Protein AF-A0A1B1UG33-F1 (afdb_monomer)

Radius of gyration: 19.52 Å; Cα contacts (8 Å, |Δi|>4): 300; chains: 1; bounding box: 50×50×50 Å

Mean predicted aligned error: 10.62 Å

Foldseek 3Di:
DEAQQAPVGWPLLQLLVLAADPVLADDPPDDVVVRPSHAVHHCLVVLQVVLCVDQAPPHDWDDDPNDTGHDPDDSVCRSVSLSPDDPVSSCVVSVVVLVVQQVVLVVLCCDPPHPQPVHSPSNVVSCCSTRPQADPVRHGRRGETEAEFEAQGEDEDPAFDADDYYNAHYYYYFYDPPDDHDPNGYYYYDHPDDDDDHDDDYDDPDDPDDDD

Sequence (212 aa):
MQAGVGAIGPNYAAFAARYLDPANLAQPGIPLADQAGKVAKAYDEELFAWLQNRFGPGQRPFVHNGRTFVFSGGKGDALAFFLTLPTGQQGVFLRDVYYEELRLSGREYNDSASTRFGSYLRGREAIEALFRETDANGAPIQRKGDITIFGGAHIRTDFGGNIQMLAPNGQIIVGVEGEVPPSTAGIVTLQCGCGTTLRLTKSRNERADQSF

Secondary structure (DSSP, 8-state):
-B-SS-TT---HHHHHHHHS-GGGBPPTTS-GGGSTT-BS---HHHHHHHHHHHHSTTSPPEEETTEEE---S-HHHHHHHHHHS-HHHHHHHHHHHHHHHHHHHHHHHH-TTSTTTT--HHHHHHHHHHS-SB-TTS-B------EEE-TT-EEEESS------B-TTS-EEES-TTS---TT-EEEE--SSS------------------

Structure (mmCIF, N/CA/C/O backbone):
data_AF-A0A1B1UG33-F1
#
_entry.id   AF-A0A1B1UG33-F1
#
loop_
_atom_site.group_PDB
_atom_site.id
_atom_site.type_symbol
_atom_site.label_atom_id
_atom_site.label_alt_id
_atom_site.label_comp_id
_atom_site.label_asym_id
_atom_site.label_entity_id
_atom_site.label_seq_id
_atom_site.pdbx_PDB_ins_code
_atom_site.Cartn_x
_atom_site.Cartn_y
_atom_site.Cartn_z
_atom_site.occupancy
_atom_site.B_iso_or_equiv
_atom_site.auth_seq_id
_atom_site.auth_comp_id
_atom_site.auth_asym_id
_atom_site.auth_atom_id
_atom_site.pdbx_PDB_model_num
ATOM 1 N N . MET A 1 1 ? 14.147 -8.017 -3.348 1.00 77.38 1 MET A N 1
ATOM 2 C CA . MET A 1 1 ? 13.884 -9.357 -3.919 1.00 77.38 1 MET A CA 1
ATOM 3 C C . MET A 1 1 ? 12.512 -9.859 -3.476 1.00 77.38 1 MET A C 1
ATOM 5 O O . MET A 1 1 ? 12.107 -9.543 -2.357 1.00 77.38 1 MET A O 1
ATOM 9 N N . GLN A 1 2 ? 11.791 -10.586 -4.337 1.00 78.94 2 GLN A N 1
ATOM 10 C CA . GLN A 1 2 ? 10.528 -11.257 -4.001 1.00 78.94 2 GLN A CA 1
ATOM 11 C C . GLN A 1 2 ? 10.487 -12.645 -4.650 1.00 78.94 2 GLN A C 1
ATOM 13 O O . GLN A 1 2 ? 10.872 -12.772 -5.808 1.00 78.94 2 GLN A O 1
ATOM 18 N N . ALA A 1 3 ? 10.001 -13.645 -3.922 1.00 76.69 3 ALA A N 1
ATOM 19 C CA . ALA A 1 3 ? 9.629 -14.960 -4.446 1.00 76.69 3 ALA A CA 1
ATOM 20 C C . ALA A 1 3 ? 8.291 -15.377 -3.823 1.00 76.69 3 ALA A C 1
ATOM 22 O O . ALA A 1 3 ? 7.792 -14.705 -2.920 1.00 76.69 3 ALA A O 1
ATOM 23 N N . GLY A 1 4 ? 7.656 -16.434 -4.327 1.00 74.38 4 GLY A N 1
ATOM 24 C CA . GLY A 1 4 ? 6.426 -16.941 -3.708 1.00 74.38 4 GLY A CA 1
ATOM 25 C C . GLY A 1 4 ? 5.254 -15.956 -3.726 1.00 74.38 4 GLY A C 1
ATOM 26 O O . GLY A 1 4 ? 4.366 -16.039 -2.883 1.00 74.38 4 GLY A O 1
ATOM 27 N N . VAL A 1 5 ? 5.251 -15.007 -4.669 1.00 76.38 5 VAL A N 1
ATOM 28 C CA . VAL A 1 5 ? 4.151 -14.049 -4.888 1.00 76.38 5 VAL A CA 1
ATOM 29 C C . VAL A 1 5 ? 3.154 -14.525 -5.957 1.00 76.38 5 VAL A C 1
ATOM 31 O O . VAL A 1 5 ? 2.091 -13.928 -6.108 1.00 76.38 5 VAL A O 1
ATOM 34 N N . GLY A 1 6 ? 3.461 -15.633 -6.646 1.00 71.56 6 GLY A N 1
ATOM 35 C CA . GLY A 1 6 ? 2.682 -16.165 -7.770 1.00 71.56 6 GLY A CA 1
ATOM 36 C C . GLY A 1 6 ? 2.855 -15.348 -9.057 1.00 71.56 6 GLY A C 1
ATOM 37 O O . GLY A 1 6 ? 3.408 -14.250 -9.029 1.00 71.56 6 GLY A O 1
ATOM 38 N N . ALA A 1 7 ? 2.366 -15.871 -10.187 1.00 70.00 7 ALA A N 1
ATOM 39 C CA . ALA A 1 7 ? 2.467 -15.207 -11.496 1.00 70.00 7 ALA A CA 1
ATOM 40 C C . ALA A 1 7 ? 1.735 -13.851 -11.551 1.00 70.00 7 ALA A C 1
ATOM 42 O O . ALA A 1 7 ? 2.119 -12.965 -12.305 1.00 70.00 7 ALA A O 1
ATOM 43 N N . ILE A 1 8 ? 0.704 -13.688 -10.717 1.00 72.81 8 ILE A N 1
ATOM 44 C CA . ILE A 1 8 ? -0.090 -12.456 -10.595 1.00 72.81 8 ILE A CA 1
ATOM 45 C C . ILE A 1 8 ? 0.650 -11.398 -9.753 1.00 72.81 8 ILE A C 1
ATOM 47 O O . ILE A 1 8 ? 0.413 -10.202 -9.900 1.00 72.81 8 ILE A O 1
ATOM 51 N N . GLY A 1 9 ? 1.587 -11.821 -8.897 1.00 80.00 9 GLY A N 1
ATOM 52 C CA . GLY A 1 9 ? 2.315 -10.937 -7.993 1.00 80.00 9 GLY A CA 1
ATOM 53 C C . GLY A 1 9 ? 1.452 -10.353 -6.862 1.00 80.00 9 GLY A C 1
ATOM 54 O O . GLY A 1 9 ? 0.306 -10.764 -6.653 1.00 80.00 9 GLY A O 1
ATOM 55 N N . PRO A 1 10 ? 2.009 -9.410 -6.080 1.00 88.19 10 PRO A N 1
ATOM 56 C CA . PRO A 1 10 ? 1.266 -8.681 -5.059 1.00 88.19 10 PRO A CA 1
ATOM 57 C C . PRO A 1 10 ? 0.203 -7.778 -5.688 1.00 88.19 10 PRO A C 1
ATOM 59 O O . PRO A 1 10 ? 0.427 -7.128 -6.709 1.00 88.19 10 PRO A O 1
ATOM 62 N N . ASN A 1 11 ? -0.941 -7.676 -5.028 1.00 90.25 11 ASN A N 1
ATOM 63 C CA . ASN A 1 11 ? -2.076 -6.883 -5.471 1.00 90.25 11 ASN A CA 1
ATOM 64 C C . ASN A 1 11 ? -1.921 -5.399 -5.092 1.00 90.25 11 ASN A C 1
ATOM 66 O O . ASN A 1 11 ? -2.666 -4.850 -4.278 1.00 90.25 11 ASN A O 1
ATOM 70 N N . TYR A 1 12 ? -0.918 -4.752 -5.685 1.00 92.31 12 TYR A N 1
ATOM 71 C CA . TYR A 1 12 ? -0.556 -3.369 -5.376 1.00 92.31 12 TYR A CA 1
ATOM 72 C C . TYR A 1 12 ? -1.687 -2.371 -5.646 1.00 92.31 12 TYR A C 1
ATOM 74 O O . TYR A 1 12 ? -1.877 -1.461 -4.849 1.00 92.31 12 TYR A O 1
ATOM 82 N N . ALA A 1 13 ? -2.485 -2.564 -6.700 1.00 90.38 13 ALA A N 1
ATOM 83 C CA . ALA A 1 13 ? -3.570 -1.642 -7.032 1.00 90.38 13 ALA A CA 1
ATOM 84 C C . ALA A 1 13 ? -4.657 -1.587 -5.943 1.00 90.38 13 ALA A C 1
ATOM 86 O O . ALA A 1 13 ? -5.024 -0.501 -5.499 1.00 90.38 13 ALA A O 1
ATOM 87 N N . ALA A 1 14 ? -5.143 -2.739 -5.461 1.00 90.75 14 ALA A N 1
ATOM 88 C CA . ALA A 1 14 ? -6.155 -2.725 -4.401 1.00 90.75 14 ALA A CA 1
ATOM 89 C C . ALA A 1 14 ? -5.561 -2.304 -3.051 1.00 90.75 14 ALA A C 1
ATOM 91 O O . ALA A 1 14 ? -6.235 -1.648 -2.262 1.00 90.75 14 ALA A O 1
ATOM 92 N N . PHE A 1 15 ? -4.297 -2.653 -2.791 1.00 95.81 15 PHE A N 1
ATOM 93 C CA . PHE A 1 15 ? -3.609 -2.216 -1.581 1.00 95.81 15 PHE A CA 1
ATOM 94 C C . PHE A 1 15 ? -3.442 -0.688 -1.557 1.00 95.81 15 PHE A C 1
ATOM 96 O O . PHE A 1 15 ? -3.740 -0.061 -0.545 1.00 95.81 15 PHE A O 1
ATOM 103 N N . ALA A 1 16 ? -3.067 -0.078 -2.688 1.00 96.19 16 ALA A N 1
ATOM 104 C CA . ALA A 1 16 ? -3.019 1.372 -2.847 1.00 96.19 16 ALA A CA 1
ATOM 105 C C . ALA A 1 16 ? -4.390 2.013 -2.621 1.00 96.19 16 ALA A C 1
ATOM 107 O O . ALA A 1 16 ? -4.502 2.937 -1.823 1.00 96.19 16 ALA A O 1
ATOM 108 N N . ALA A 1 17 ? -5.436 1.492 -3.269 1.00 93.94 17 ALA A N 1
ATOM 109 C CA . ALA A 1 17 ? -6.790 2.011 -3.106 1.00 93.94 17 ALA A CA 1
ATOM 110 C C . ALA A 1 17 ? -7.253 1.975 -1.639 1.00 93.94 17 ALA A C 1
ATOM 112 O O . ALA A 1 17 ? -7.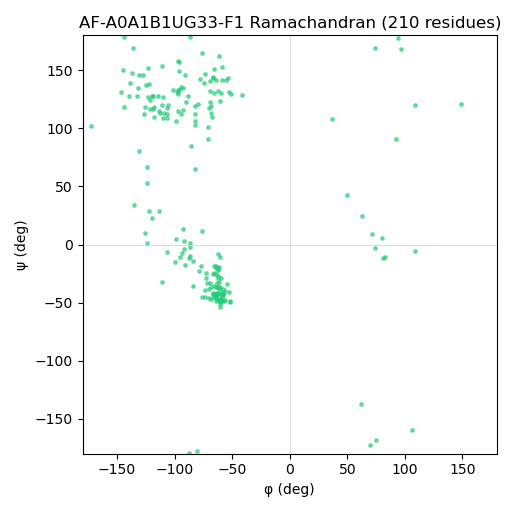890 2.915 -1.181 1.00 93.94 17 ALA A O 1
ATOM 113 N N . ARG A 1 18 ? -6.897 0.929 -0.881 1.00 95.88 18 ARG A N 1
ATOM 114 C CA . ARG A 1 18 ? -7.292 0.790 0.527 1.00 95.88 18 ARG A CA 1
ATOM 115 C C . ARG A 1 18 ? -6.490 1.686 1.477 1.00 95.88 18 ARG A C 1
ATOM 117 O O . ARG A 1 18 ? -7.086 2.304 2.350 1.00 95.88 18 ARG A O 1
ATOM 124 N N . TYR A 1 19 ? -5.167 1.749 1.328 1.00 97.56 19 TYR A N 1
ATOM 125 C CA . TYR A 1 19 ? -4.281 2.381 2.319 1.00 97.56 19 TYR A CA 1
ATOM 126 C C . TYR A 1 19 ? -3.843 3.808 1.983 1.00 97.56 19 TYR A C 1
ATOM 128 O O . TYR A 1 19 ? -3.320 4.493 2.860 1.00 97.56 19 TYR A O 1
ATOM 136 N N . LEU A 1 20 ? -4.014 4.261 0.741 1.00 97.62 20 LEU A N 1
ATOM 137 C CA . LEU A 1 20 ? -3.569 5.592 0.306 1.00 97.62 20 LEU A CA 1
ATOM 138 C C . LEU A 1 20 ? -4.719 6.580 0.099 1.00 97.62 20 LEU A C 1
ATOM 140 O O . LEU A 1 20 ? -4.464 7.748 -0.173 1.00 97.62 20 LEU A O 1
ATOM 144 N N . ASP A 1 21 ? -5.965 6.120 0.197 1.00 96.38 21 ASP A N 1
ATOM 145 C CA . ASP A 1 21 ? -7.138 6.986 0.140 1.00 96.38 21 ASP A CA 1
ATOM 146 C C . ASP A 1 21 ? -7.540 7.406 1.567 1.00 96.38 21 ASP A C 1
ATOM 148 O O . ASP A 1 21 ? -7.933 6.544 2.366 1.00 96.38 21 ASP A O 1
ATOM 152 N N . PRO A 1 22 ? -7.477 8.706 1.917 1.00 95.44 22 PRO A N 1
ATOM 153 C CA . PRO A 1 22 ? -7.866 9.181 3.243 1.00 95.44 22 PRO A CA 1
ATOM 154 C C . PRO A 1 22 ? -9.346 8.922 3.560 1.00 95.44 22 PRO A C 1
ATOM 156 O O . PRO A 1 22 ? -9.707 8.819 4.734 1.00 95.44 22 PRO A O 1
ATOM 159 N N . ALA A 1 23 ? -10.209 8.730 2.554 1.00 95.44 23 ALA A N 1
ATOM 160 C CA . ALA A 1 23 ? -11.606 8.354 2.767 1.00 95.44 23 ALA A CA 1
ATOM 161 C C . ALA A 1 23 ? -11.759 6.967 3.419 1.00 95.44 23 ALA A C 1
ATOM 163 O O . ALA A 1 23 ? -12.799 6.672 4.018 1.00 95.44 23 ALA A O 1
ATOM 164 N N . ASN A 1 24 ? -10.733 6.114 3.348 1.00 96.62 24 ASN A N 1
ATOM 165 C CA . ASN A 1 24 ? -10.724 4.790 3.968 1.00 96.62 24 ASN A CA 1
ATOM 166 C C . ASN A 1 24 ? -10.266 4.797 5.428 1.00 96.62 24 ASN A C 1
ATOM 168 O O . ASN A 1 24 ? -10.257 3.739 6.058 1.00 96.62 24 ASN A O 1
ATOM 172 N N . LEU A 1 25 ? -9.947 5.955 6.009 1.00 96.69 25 LEU A N 1
ATOM 173 C CA . LEU A 1 25 ? -9.600 6.034 7.422 1.00 96.69 25 LEU A CA 1
ATOM 174 C C . LEU A 1 25 ? -10.777 5.589 8.308 1.00 96.69 25 LEU A C 1
ATOM 176 O O . LEU A 1 25 ? -11.925 5.996 8.110 1.00 96.69 25 LEU A O 1
ATOM 180 N N . ALA A 1 26 ? -10.483 4.723 9.276 1.00 95.50 26 ALA A N 1
ATOM 181 C CA . ALA A 1 26 ? -11.448 4.248 10.255 1.00 95.50 26 ALA A CA 1
ATOM 182 C C . ALA A 1 26 ? -11.941 5.397 11.144 1.00 95.50 26 ALA A C 1
ATOM 184 O O . ALA A 1 26 ? -11.176 6.273 11.552 1.00 95.50 26 ALA A O 1
ATOM 185 N N . GLN A 1 27 ? -13.228 5.368 11.473 1.00 93.62 27 GLN A N 1
ATOM 186 C CA . GLN A 1 27 ? -13.849 6.343 12.355 1.00 93.62 27 GLN A CA 1
ATOM 187 C C . GLN A 1 27 ? -13.345 6.151 13.793 1.00 93.62 27 GLN A C 1
ATOM 189 O O . GLN A 1 27 ? -13.352 5.019 14.296 1.00 93.62 27 GLN A O 1
ATOM 194 N N . PRO A 1 28 ? -12.926 7.231 14.479 1.00 88.25 28 PRO A N 1
ATOM 195 C CA . PRO A 1 28 ? -12.552 7.168 15.885 1.00 88.25 28 PRO A CA 1
ATOM 196 C C . PRO A 1 28 ? -13.710 6.672 16.757 1.00 88.25 28 PRO A C 1
ATOM 198 O O . PRO A 1 28 ? -14.860 7.043 16.548 1.00 88.25 28 PRO A O 1
ATOM 201 N N . GLY A 1 29 ? -13.400 5.853 17.761 1.00 86.12 29 GLY A N 1
ATOM 202 C CA . GLY A 1 29 ? -14.388 5.347 18.721 1.00 86.12 29 GLY A CA 1
ATOM 203 C C . GLY A 1 29 ? -15.184 4.123 18.260 1.00 86.12 29 GLY A C 1
ATOM 204 O O . GLY A 1 29 ? -15.822 3.492 19.095 1.00 86.12 29 GLY A O 1
ATOM 205 N N . ILE A 1 30 ? -15.102 3.733 16.984 1.00 89.19 30 ILE A N 1
ATOM 206 C CA . ILE A 1 30 ? -15.672 2.473 16.488 1.00 89.19 30 ILE A CA 1
ATOM 207 C C . ILE A 1 30 ? -14.535 1.450 16.334 1.00 89.19 30 ILE A C 1
ATOM 209 O O . ILE A 1 30 ? -13.491 1.787 15.759 1.00 89.19 30 ILE A O 1
ATOM 213 N N . PRO A 1 31 ? -14.682 0.203 16.821 1.00 88.81 31 PRO A N 1
ATOM 214 C CA . PRO A 1 31 ? -13.682 -0.836 16.604 1.00 88.81 31 PRO A CA 1
ATOM 215 C C . PRO A 1 31 ? -13.386 -1.037 15.114 1.00 88.81 31 PRO A C 1
ATOM 217 O O . PRO A 1 31 ? -14.281 -1.000 14.275 1.00 88.81 31 PRO A O 1
ATOM 220 N N . LEU A 1 32 ? -12.118 -1.278 14.768 1.00 90.06 32 LEU A N 1
ATOM 221 C CA . LEU A 1 32 ? -11.731 -1.527 13.372 1.00 90.06 32 LEU A CA 1
ATOM 222 C C . LEU A 1 32 ? -12.419 -2.783 12.805 1.00 90.06 32 LEU A C 1
ATOM 224 O O . LEU A 1 32 ? -12.753 -2.813 11.628 1.00 90.06 32 LEU A O 1
ATOM 228 N N . ALA A 1 33 ? -12.676 -3.784 13.656 1.00 89.06 33 ALA A N 1
ATOM 229 C CA . ALA A 1 33 ? -13.368 -5.023 13.287 1.00 89.06 33 ALA A CA 1
ATOM 230 C C . ALA A 1 33 ? -14.783 -4.789 12.737 1.00 89.06 33 ALA A C 1
ATOM 232 O O . ALA A 1 33 ? -15.240 -5.554 11.893 1.00 89.06 33 ALA A O 1
ATOM 233 N N . ASP A 1 34 ? -15.433 -3.707 13.165 1.00 92.06 34 ASP A N 1
ATOM 234 C CA . ASP A 1 34 ? -16.799 -3.363 12.765 1.00 92.06 34 ASP A CA 1
ATOM 235 C C . ASP A 1 34 ? -16.823 -2.439 11.534 1.00 92.06 34 ASP A C 1
ATOM 237 O O . ASP A 1 34 ? -17.879 -1.987 11.095 1.00 92.06 34 ASP A O 1
ATOM 241 N N . GLN A 1 35 ? -15.653 -2.137 10.963 1.00 92.50 35 GLN A N 1
ATOM 242 C CA . GLN A 1 35 ? -15.473 -1.179 9.876 1.00 92.50 35 GLN A CA 1
ATOM 243 C C . GLN A 1 35 ? -14.791 -1.832 8.670 1.00 92.50 35 GLN A C 1
ATOM 245 O O . GLN A 1 35 ? -13.666 -1.491 8.299 1.00 92.50 35 GLN A O 1
ATOM 250 N N . ALA A 1 36 ? -15.492 -2.772 8.034 1.00 89.06 36 ALA A N 1
ATOM 251 C CA . ALA A 1 36 ? -14.986 -3.494 6.870 1.00 89.06 36 ALA A CA 1
ATOM 252 C C . ALA A 1 36 ? -14.455 -2.544 5.778 1.00 89.06 36 ALA A C 1
ATOM 254 O O . ALA A 1 36 ? -15.116 -1.589 5.367 1.00 89.06 36 ALA A O 1
ATOM 255 N N . GLY A 1 37 ? -13.237 -2.815 5.307 1.00 88.06 37 GLY A N 1
ATOM 256 C CA . GLY A 1 37 ? -12.570 -2.023 4.270 1.00 88.06 37 GLY A CA 1
ATOM 257 C C . GLY A 1 37 ? -11.894 -0.744 4.770 1.00 88.06 37 GLY A C 1
ATOM 258 O O . GLY A 1 37 ? -11.088 -0.179 4.031 1.00 88.06 37 GLY A O 1
ATOM 259 N N . LYS A 1 38 ? -12.135 -0.316 6.017 1.00 95.50 38 LYS A N 1
ATOM 260 C CA . LYS A 1 38 ? -11.407 0.807 6.615 1.00 95.50 38 LYS A CA 1
ATOM 261 C C . LYS A 1 38 ? -9.999 0.402 7.045 1.00 95.50 38 LYS A C 1
ATOM 263 O O . LYS A 1 38 ? -9.652 -0.781 7.098 1.00 95.50 38 LYS A O 1
ATOM 268 N N . VAL A 1 39 ? -9.174 1.410 7.305 1.00 96.12 39 VAL A N 1
ATOM 269 C CA . VAL A 1 39 ? -7.790 1.269 7.764 1.00 96.12 39 VAL A CA 1
ATOM 270 C C . VAL A 1 39 ? -7.557 2.098 9.018 1.00 96.12 39 VAL A C 1
ATOM 272 O O . VAL A 1 39 ? -8.096 3.191 9.170 1.00 96.12 39 VAL A O 1
ATOM 275 N N . ALA A 1 40 ? -6.713 1.600 9.921 1.00 94.25 40 ALA A N 1
ATOM 276 C CA . ALA A 1 40 ? -6.323 2.348 11.117 1.00 94.25 40 ALA A CA 1
ATOM 277 C C . ALA A 1 40 ? -5.497 3.606 10.790 1.00 94.25 40 ALA A C 1
ATOM 279 O O . ALA A 1 40 ? -5.456 4.535 11.594 1.00 94.25 40 ALA A O 1
ATOM 280 N N . LYS A 1 41 ? -4.826 3.620 9.632 1.00 95.25 41 LYS A N 1
ATOM 281 C CA . LYS A 1 41 ? -4.040 4.743 9.125 1.00 95.25 41 LYS A CA 1
ATOM 282 C C . LYS A 1 41 ? -4.119 4.791 7.600 1.00 95.25 41 LYS A C 1
ATOM 284 O O . LYS A 1 41 ? -3.884 3.775 6.949 1.00 95.25 41 LYS A O 1
ATOM 289 N N . ALA A 1 42 ? -4.411 5.972 7.064 1.00 96.44 42 ALA A N 1
ATOM 290 C CA . ALA A 1 42 ? -4.187 6.298 5.662 1.00 96.44 42 ALA A CA 1
ATOM 291 C C . ALA A 1 42 ? -2.782 6.901 5.499 1.00 96.44 42 ALA A C 1
ATOM 293 O O . ALA A 1 42 ? -2.285 7.564 6.410 1.00 96.44 42 ALA A O 1
ATOM 294 N N . TYR A 1 43 ? -2.140 6.620 4.368 1.00 97.81 43 TYR A N 1
ATOM 295 C CA . TYR A 1 43 ? -0.758 7.012 4.064 1.00 97.81 43 TYR A CA 1
ATOM 296 C C . TYR A 1 43 ? -0.681 8.029 2.915 1.00 97.81 43 TYR A C 1
ATOM 298 O O . TYR A 1 43 ? 0.273 8.039 2.134 1.00 97.81 43 TYR A O 1
ATOM 306 N N . ASP A 1 44 ? -1.717 8.850 2.748 1.00 96.88 44 ASP A N 1
ATOM 307 C CA . ASP A 1 44 ? -1.806 9.858 1.690 1.00 96.88 44 ASP A CA 1
ATOM 308 C C . ASP A 1 44 ? -0.747 10.961 1.849 1.00 96.88 44 ASP A C 1
ATOM 310 O O . ASP A 1 44 ? -0.166 11.422 0.861 1.00 96.88 44 ASP A O 1
ATOM 314 N N . GLU A 1 45 ? -0.423 11.337 3.088 1.00 97.12 45 GLU A N 1
ATOM 315 C CA . GLU A 1 45 ? 0.623 12.321 3.367 1.00 97.12 45 GLU A CA 1
ATOM 316 C C . GLU A 1 45 ? 2.015 11.790 3.020 1.00 97.12 45 GLU A C 1
ATOM 318 O O . GLU A 1 45 ? 2.790 12.466 2.334 1.00 97.12 45 GLU A O 1
ATOM 323 N N . GLU A 1 46 ? 2.326 10.562 3.442 1.00 97.81 46 GLU A N 1
ATOM 324 C CA . GLU A 1 46 ? 3.579 9.893 3.103 1.00 97.81 46 GLU A CA 1
ATOM 325 C C . GLU A 1 46 ? 3.691 9.641 1.600 1.00 97.81 46 GLU A C 1
ATOM 327 O O . GLU A 1 46 ? 4.780 9.785 1.041 1.00 97.81 46 GLU A O 1
ATOM 332 N N . LEU A 1 47 ? 2.578 9.316 0.933 1.00 98.00 47 LEU A N 1
ATOM 333 C CA . LEU A 1 47 ? 2.538 9.161 -0.517 1.00 98.00 47 LEU A CA 1
ATOM 334 C C . LEU A 1 47 ? 2.921 10.467 -1.207 1.00 98.00 47 LEU A C 1
ATOM 336 O O . LEU A 1 47 ? 3.779 10.470 -2.091 1.00 98.00 47 LEU A O 1
ATOM 340 N N . PHE A 1 48 ? 2.282 11.570 -0.821 1.00 97.88 48 PHE A N 1
ATOM 341 C CA . PHE A 1 48 ? 2.544 12.868 -1.426 1.00 97.88 48 PHE A CA 1
ATOM 342 C C . PHE A 1 48 ? 4.011 13.272 -1.255 1.00 97.88 48 PHE A C 1
ATOM 344 O O . PHE A 1 48 ? 4.672 13.613 -2.238 1.00 97.88 48 PHE A O 1
ATOM 351 N N . ALA A 1 49 ? 4.552 13.145 -0.040 1.00 97.38 49 ALA A N 1
ATOM 352 C CA . ALA A 1 49 ? 5.960 13.424 0.229 1.00 97.38 49 ALA A CA 1
ATOM 353 C C . ALA A 1 49 ? 6.895 12.518 -0.593 1.00 97.38 49 ALA A C 1
ATOM 355 O O . ALA A 1 49 ? 7.881 12.984 -1.171 1.00 97.38 49 ALA A O 1
ATOM 356 N N . TRP A 1 50 ? 6.579 11.225 -0.701 1.00 96.94 50 TRP A N 1
ATOM 357 C CA . TRP A 1 50 ? 7.356 10.279 -1.499 1.00 96.94 50 TRP A CA 1
ATOM 358 C C . TRP A 1 50 ? 7.352 10.637 -2.992 1.00 96.94 50 TRP A C 1
ATOM 360 O O . TRP A 1 50 ? 8.405 10.608 -3.637 1.00 96.94 50 TRP A O 1
ATOM 370 N N . LEU A 1 51 ? 6.198 11.034 -3.538 1.00 97.62 51 LEU A N 1
ATOM 371 C CA . LEU A 1 51 ? 6.073 11.470 -4.929 1.00 97.62 51 LEU A CA 1
ATOM 372 C C . LEU A 1 51 ? 6.845 12.759 -5.201 1.00 97.62 51 LEU A C 1
ATOM 374 O O . LEU A 1 51 ? 7.552 12.827 -6.204 1.00 97.62 51 LEU A O 1
ATOM 378 N N . GLN A 1 52 ? 6.779 13.750 -4.311 1.00 96.38 52 GLN A N 1
ATOM 379 C CA . GLN A 1 52 ? 7.570 14.976 -4.446 1.00 96.38 52 GLN A CA 1
ATOM 380 C C . GLN A 1 52 ? 9.076 14.678 -4.468 1.00 96.38 52 GLN A C 1
ATOM 382 O O . GLN A 1 52 ? 9.802 15.197 -5.317 1.00 96.38 52 GLN A O 1
ATOM 387 N N . ASN A 1 53 ? 9.532 13.782 -3.591 1.00 95.56 53 ASN A N 1
ATOM 388 C CA . ASN A 1 53 ? 10.947 13.444 -3.453 1.00 95.56 53 ASN A CA 1
ATOM 389 C C . ASN A 1 53 ? 11.509 12.610 -4.612 1.00 95.56 53 ASN A C 1
ATOM 391 O O . ASN A 1 53 ? 12.714 12.646 -4.843 1.00 95.56 53 ASN A O 1
ATOM 395 N N . ARG A 1 54 ? 10.679 11.852 -5.341 1.00 94.81 54 ARG A N 1
ATOM 396 C CA . ARG A 1 54 ? 11.139 10.978 -6.441 1.00 94.81 54 ARG A CA 1
ATOM 397 C C . ARG A 1 54 ? 10.723 11.417 -7.837 1.00 94.81 54 ARG A C 1
ATOM 399 O O . ARG A 1 54 ? 11.439 11.135 -8.790 1.00 94.81 54 ARG A O 1
ATOM 406 N N . PHE A 1 55 ? 9.564 12.046 -7.956 1.00 96.31 55 PHE A N 1
ATOM 407 C CA . PHE A 1 55 ? 8.933 12.387 -9.230 1.00 96.31 55 PHE A CA 1
ATOM 408 C C . PHE A 1 55 ? 8.643 13.886 -9.349 1.00 96.31 55 PHE A C 1
ATOM 410 O O . PHE A 1 55 ? 8.096 14.301 -10.365 1.00 96.31 55 PHE A O 1
ATOM 417 N N . GLY A 1 56 ? 8.992 14.701 -8.350 1.00 94.88 56 GLY A N 1
ATOM 418 C CA . GLY A 1 56 ? 8.806 16.149 -8.403 1.00 94.88 56 GLY A CA 1
ATOM 419 C C . GLY A 1 56 ? 9.586 16.821 -9.545 1.00 94.88 56 GLY A C 1
ATOM 420 O O . GLY A 1 56 ? 10.559 16.260 -10.048 1.00 94.88 56 GLY A O 1
ATOM 421 N N . PRO A 1 57 ? 9.222 18.056 -9.932 1.00 90.44 57 PRO A N 1
ATOM 422 C CA . PRO A 1 57 ? 9.841 18.769 -11.056 1.00 90.44 57 PRO A CA 1
ATOM 423 C C . PRO A 1 57 ? 11.343 19.054 -10.875 1.00 90.44 57 PRO A C 1
ATOM 425 O O . PRO A 1 57 ? 12.047 19.249 -11.860 1.00 90.44 57 PRO A O 1
ATOM 428 N N . GLY A 1 58 ? 11.845 19.064 -9.635 1.00 89.19 58 GLY A N 1
ATOM 429 C CA . GLY A 1 58 ? 13.275 19.205 -9.328 1.00 89.19 58 GLY A CA 1
ATOM 430 C C . GLY A 1 58 ? 14.061 17.888 -9.327 1.00 89.19 58 GLY A C 1
ATOM 431 O O . GLY A 1 58 ? 15.265 17.903 -9.088 1.00 89.19 58 GLY A O 1
ATOM 432 N N . GLN A 1 59 ? 13.399 16.752 -9.555 1.00 92.56 59 GLN A N 1
ATOM 433 C CA . GLN A 1 59 ? 14.027 15.434 -9.571 1.00 92.56 59 GLN A CA 1
ATOM 434 C C . GLN A 1 59 ? 14.381 15.012 -10.994 1.00 92.56 59 GLN A C 1
ATOM 436 O O . GLN A 1 59 ? 13.788 15.467 -11.974 1.00 92.56 59 GLN A O 1
ATOM 441 N N . ARG A 1 60 ? 15.343 14.091 -11.118 1.00 90.88 60 ARG A N 1
ATOM 442 C CA . ARG A 1 60 ? 15.649 13.478 -12.413 1.00 90.88 60 ARG A CA 1
ATOM 443 C C . ARG A 1 60 ? 14.392 12.757 -12.927 1.00 90.88 60 ARG A C 1
ATOM 445 O O . ARG A 1 60 ? 13.910 11.867 -12.226 1.00 90.88 60 ARG A O 1
ATOM 452 N N . PRO A 1 61 ? 13.888 13.075 -14.137 1.00 89.88 61 PRO A N 1
ATOM 453 C CA . PRO A 1 61 ? 12.658 12.473 -14.628 1.00 89.88 61 PRO A CA 1
ATOM 454 C C . PRO A 1 61 ? 12.775 10.953 -14.718 1.00 89.88 61 PRO A C 1
ATOM 456 O O . PRO A 1 61 ? 13.730 10.420 -15.293 1.00 89.88 61 PRO A O 1
ATOM 459 N N . PHE A 1 62 ? 11.787 10.252 -14.169 1.00 92.75 62 PHE A N 1
ATOM 460 C CA . PHE A 1 62 ? 11.684 8.813 -14.345 1.00 92.75 62 PHE A CA 1
ATOM 461 C C . PHE A 1 62 ? 11.080 8.525 -15.719 1.00 92.75 62 PHE A C 1
ATOM 463 O O . PHE A 1 62 ? 9.966 8.957 -16.017 1.00 92.75 62 PHE A O 1
ATOM 470 N N . VAL A 1 63 ? 11.811 7.790 -16.555 1.00 93.75 63 VAL A N 1
ATOM 471 C CA . VAL A 1 63 ? 11.361 7.386 -17.891 1.00 93.75 63 VAL A CA 1
ATOM 472 C C . VAL A 1 63 ? 11.205 5.873 -17.920 1.00 93.75 63 VAL A C 1
ATOM 474 O O . VAL A 1 63 ? 12.125 5.138 -17.566 1.00 93.75 63 VAL A O 1
ATOM 477 N N . HIS A 1 64 ? 10.041 5.403 -18.358 1.00 92.94 64 HIS A N 1
ATOM 478 C CA . HIS A 1 64 ? 9.760 3.984 -18.530 1.00 92.94 64 HIS A CA 1
ATOM 479 C C . HIS A 1 64 ? 8.959 3.770 -19.811 1.00 92.94 64 HIS A C 1
ATOM 481 O O . HIS A 1 64 ? 7.946 4.432 -20.026 1.00 92.94 64 HIS A O 1
ATOM 487 N N . ASN A 1 65 ? 9.427 2.861 -20.671 1.00 93.56 65 ASN A N 1
ATOM 488 C CA . ASN A 1 65 ? 8.836 2.572 -21.984 1.00 93.56 65 ASN A CA 1
ATOM 489 C C . ASN A 1 65 ? 8.577 3.838 -22.825 1.00 93.56 65 ASN A C 1
ATOM 491 O O . ASN A 1 65 ? 7.511 4.000 -23.410 1.00 93.56 65 ASN A O 1
ATOM 495 N N . GLY A 1 66 ? 9.533 4.774 -22.831 1.00 93.06 66 GLY A N 1
ATOM 496 C CA . GLY A 1 66 ? 9.429 6.037 -23.573 1.00 93.06 66 GLY A CA 1
ATOM 497 C C . GLY A 1 66 ? 8.473 7.075 -22.970 1.00 93.06 66 GLY A C 1
ATOM 498 O O . GLY A 1 66 ? 8.401 8.188 -23.480 1.00 93.06 66 GLY A O 1
ATOM 499 N N . ARG A 1 67 ? 7.772 6.756 -21.874 1.00 94.88 67 ARG A N 1
ATOM 500 C CA . ARG A 1 67 ? 6.917 7.697 -21.144 1.00 94.88 67 ARG A CA 1
ATOM 501 C C . ARG A 1 67 ? 7.668 8.296 -19.961 1.00 94.88 67 ARG A C 1
ATOM 503 O O . ARG A 1 67 ? 8.269 7.571 -19.167 1.00 94.88 67 ARG A O 1
ATOM 510 N N . THR A 1 68 ? 7.585 9.613 -19.826 1.00 94.44 68 THR A N 1
ATOM 511 C CA . THR A 1 68 ? 8.144 10.356 -18.693 1.00 94.44 68 THR A CA 1
ATOM 512 C C . THR A 1 68 ? 7.089 10.526 -17.606 1.00 94.44 68 THR A C 1
ATOM 514 O O . THR A 1 68 ? 5.946 10.884 -17.887 1.00 94.44 68 THR A O 1
ATOM 517 N N . PHE A 1 69 ? 7.480 10.281 -16.360 1.00 95.44 69 PHE A N 1
ATOM 518 C CA . PHE A 1 69 ? 6.639 10.434 -15.181 1.00 95.44 69 PHE A CA 1
ATOM 519 C C . PHE A 1 69 ? 7.183 11.581 -14.331 1.00 95.44 69 PHE A C 1
ATOM 521 O O . PHE A 1 69 ? 8.280 11.482 -13.781 1.00 95.44 69 PHE A O 1
ATOM 528 N N . VAL A 1 70 ? 6.405 12.660 -14.235 1.00 96.19 70 VAL A N 1
ATOM 529 C CA . VAL A 1 70 ? 6.679 13.817 -13.375 1.00 96.19 70 VAL A CA 1
ATOM 530 C C . VAL A 1 70 ? 5.400 14.151 -12.624 1.00 96.19 70 VAL A C 1
ATOM 532 O O . VAL A 1 70 ? 4.338 14.290 -13.229 1.00 96.19 70 VAL A O 1
ATOM 535 N N . PHE A 1 71 ? 5.506 14.256 -11.308 1.00 96.88 71 PHE A N 1
ATOM 536 C CA . PHE A 1 71 ? 4.430 14.651 -10.422 1.00 96.88 71 PHE A CA 1
ATOM 537 C C . PHE A 1 71 ? 4.543 16.144 -10.109 1.00 96.88 71 PHE A C 1
ATOM 539 O O . PHE A 1 71 ? 5.493 16.585 -9.464 1.00 96.88 71 PHE A O 1
ATOM 546 N N . SER A 1 72 ? 3.560 16.917 -10.560 1.00 94.44 72 SER A N 1
ATOM 547 C CA . SER A 1 72 ? 3.444 18.359 -10.295 1.00 94.44 72 SER A CA 1
ATOM 548 C C . SER A 1 72 ? 2.092 18.748 -9.681 1.00 94.44 72 SER A C 1
ATOM 550 O O . SER A 1 72 ? 1.772 19.932 -9.629 1.00 94.44 72 SER A O 1
ATOM 552 N N . GLY A 1 73 ? 1.286 17.760 -9.276 1.00 93.62 73 GLY A N 1
ATOM 553 C CA . GLY A 1 73 ? -0.045 17.954 -8.695 1.00 93.62 73 GLY A CA 1
ATOM 554 C C . GLY A 1 73 ? -0.027 18.184 -7.182 1.00 93.62 73 GLY A C 1
ATOM 555 O O . GLY A 1 73 ? 1.025 18.164 -6.537 1.00 93.62 73 GLY A O 1
ATOM 556 N N . GLY A 1 74 ? -1.214 18.398 -6.613 1.00 95.19 74 GLY A N 1
ATOM 557 C CA . GLY A 1 74 ? -1.423 18.518 -5.168 1.00 95.19 74 GLY A CA 1
ATOM 558 C C . GLY A 1 74 ? -1.656 17.166 -4.482 1.00 95.19 74 GLY A C 1
ATOM 559 O O . GLY A 1 74 ? -1.680 16.120 -5.128 1.00 95.19 74 GLY A O 1
ATOM 560 N N . LYS A 1 75 ? -1.878 17.178 -3.157 1.00 93.38 75 LYS A N 1
ATOM 561 C CA . LYS A 1 75 ? -2.163 15.957 -2.368 1.00 93.38 75 LYS A CA 1
ATOM 562 C C . LYS A 1 75 ? -3.320 15.131 -2.951 1.00 93.38 75 LYS A C 1
ATOM 564 O O . LYS A 1 75 ? -3.204 13.916 -3.044 1.00 93.38 75 LYS A O 1
ATOM 569 N N . GLY A 1 76 ? -4.392 15.785 -3.407 1.00 94.56 76 GLY A N 1
ATOM 570 C CA . GLY A 1 76 ? -5.550 15.106 -4.007 1.00 94.56 76 GLY A CA 1
ATOM 571 C C . GLY A 1 76 ? -5.242 14.356 -5.310 1.00 94.56 76 GLY A C 1
ATOM 572 O O . GLY A 1 76 ? -5.900 13.367 -5.616 1.00 94.56 76 GLY A O 1
ATOM 573 N N . ASP A 1 77 ? -4.200 14.763 -6.039 1.00 96.12 77 ASP A N 1
ATOM 574 C CA . ASP A 1 77 ? -3.791 14.131 -7.299 1.00 96.12 77 ASP A CA 1
ATOM 575 C C . ASP A 1 77 ? -2.817 12.960 -7.082 1.00 96.12 77 ASP A C 1
ATOM 577 O O . ASP A 1 77 ? -2.527 12.200 -8.011 1.00 96.12 77 ASP A O 1
ATOM 581 N N . ALA A 1 78 ? -2.281 12.815 -5.863 1.00 96.75 78 ALA A N 1
ATOM 582 C CA . ALA A 1 78 ? -1.188 11.901 -5.550 1.00 96.75 78 ALA A CA 1
ATOM 583 C C . ALA A 1 78 ? -1.556 10.440 -5.834 1.00 96.75 78 ALA A C 1
ATOM 585 O O . ALA A 1 78 ? -0.813 9.738 -6.522 1.00 96.75 78 ALA A O 1
ATOM 586 N N . LEU A 1 79 ? -2.721 9.988 -5.357 1.00 96.19 79 LEU A N 1
ATOM 587 C CA . LEU A 1 79 ? -3.180 8.613 -5.563 1.00 96.19 79 LEU A CA 1
ATOM 588 C C . LEU A 1 79 ? -3.416 8.315 -7.047 1.00 96.19 79 LEU A C 1
ATOM 590 O O . LEU A 1 79 ? -2.945 7.298 -7.557 1.00 96.19 79 LEU A O 1
ATOM 594 N N . ALA A 1 80 ? -4.089 9.223 -7.756 1.00 96.44 80 ALA A N 1
ATOM 595 C CA . ALA A 1 80 ? -4.356 9.067 -9.181 1.00 96.44 80 ALA A CA 1
ATOM 596 C C . ALA A 1 80 ? -3.049 8.954 -9.980 1.00 96.44 80 ALA A C 1
ATOM 598 O O . ALA A 1 80 ? -2.895 8.027 -10.774 1.00 96.44 80 ALA A O 1
ATOM 599 N N . PHE A 1 81 ? -2.075 9.834 -9.721 1.00 96.75 81 PHE A N 1
ATOM 600 C CA . PHE A 1 81 ? -0.755 9.756 -10.345 1.00 96.75 81 PHE A CA 1
ATOM 601 C C . PHE A 1 81 ? -0.035 8.447 -10.000 1.00 96.75 81 PHE A C 1
ATOM 603 O O . PHE A 1 81 ? 0.485 7.774 -10.894 1.00 96.75 81 PHE A O 1
ATOM 610 N N . PHE A 1 82 ? -0.035 8.058 -8.724 1.00 97.19 82 PHE A N 1
ATOM 611 C CA . PHE A 1 82 ? 0.634 6.855 -8.238 1.00 97.19 82 PHE A CA 1
ATOM 612 C C . PHE A 1 82 ? 0.142 5.586 -8.940 1.00 97.19 82 PHE A C 1
ATOM 614 O O . PHE A 1 82 ? 0.953 4.754 -9.348 1.00 97.19 82 PHE A O 1
ATOM 621 N N . LEU A 1 83 ? -1.169 5.468 -9.162 1.00 95.75 83 LEU A N 1
ATOM 622 C CA . LEU A 1 83 ? -1.767 4.331 -9.865 1.00 95.75 83 LEU A CA 1
ATOM 623 C C . LEU A 1 83 ? -1.357 4.243 -11.345 1.00 95.75 83 LEU A C 1
ATOM 625 O O . LEU A 1 83 ? -1.457 3.168 -11.936 1.00 95.75 83 LEU A O 1
ATOM 629 N N . THR A 1 84 ? -0.847 5.326 -11.944 1.00 95.25 84 THR A N 1
ATOM 630 C CA . THR A 1 84 ? -0.297 5.298 -13.313 1.00 95.25 84 THR A CA 1
ATOM 631 C C . THR A 1 84 ? 1.155 4.833 -13.385 1.00 95.25 84 THR A C 1
ATOM 633 O O . THR A 1 84 ? 1.640 4.523 -14.476 1.00 95.25 84 THR A O 1
ATOM 636 N N . LEU A 1 85 ? 1.867 4.789 -12.253 1.00 95.44 85 LEU A N 1
ATOM 637 C CA . LEU A 1 85 ? 3.260 4.355 -12.225 1.00 95.44 85 LEU A CA 1
ATOM 638 C C . LEU A 1 85 ? 3.369 2.873 -12.604 1.00 95.44 85 LEU A C 1
ATOM 640 O O . LEU A 1 85 ? 2.470 2.091 -12.288 1.00 95.44 85 LEU A O 1
ATOM 644 N N . PRO A 1 86 ? 4.493 2.437 -13.202 1.00 93.19 86 PRO A N 1
ATOM 645 C CA . PRO A 1 86 ? 4.757 1.016 -13.386 1.00 93.19 86 PRO A CA 1
ATOM 646 C C . PRO A 1 86 ? 4.655 0.262 -12.056 1.00 93.19 86 PRO A C 1
ATOM 648 O O . PRO A 1 86 ? 5.098 0.758 -11.017 1.00 93.19 86 PRO A O 1
ATOM 651 N N . THR A 1 87 ? 4.129 -0.962 -12.085 1.00 89.06 87 THR A N 1
ATOM 652 C CA . THR A 1 87 ? 3.867 -1.774 -10.880 1.00 89.06 87 THR A CA 1
ATOM 653 C C . THR A 1 87 ? 5.099 -1.961 -9.997 1.00 89.06 87 THR A C 1
ATOM 655 O O . THR A 1 87 ? 4.987 -1.959 -8.775 1.00 89.06 87 THR A O 1
ATOM 658 N N . GLY A 1 88 ? 6.293 -2.043 -10.592 1.00 87.19 88 GLY A N 1
ATOM 659 C CA . GLY A 1 88 ? 7.553 -2.077 -9.848 1.00 87.19 88 GLY A CA 1
ATOM 660 C C . GLY A 1 88 ? 7.790 -0.824 -8.996 1.00 87.19 88 GLY A C 1
ATOM 661 O O . GLY A 1 88 ? 8.240 -0.947 -7.862 1.00 87.19 88 GLY A O 1
ATOM 662 N N . GLN A 1 89 ? 7.445 0.368 -9.501 1.00 91.81 89 GLN A N 1
ATOM 663 C CA . GLN A 1 89 ? 7.551 1.622 -8.746 1.00 91.81 89 GLN A CA 1
ATOM 664 C C . GLN A 1 89 ? 6.471 1.735 -7.672 1.00 91.81 89 GLN A C 1
ATOM 666 O O . GLN A 1 89 ? 6.783 2.154 -6.559 1.00 91.81 89 GLN A O 1
ATOM 671 N N . GLN A 1 90 ? 5.242 1.298 -7.967 1.00 94.62 90 GLN A N 1
ATOM 672 C CA . GLN A 1 90 ? 4.190 1.211 -6.948 1.00 94.62 90 GLN A CA 1
ATOM 673 C C . GLN A 1 90 ? 4.631 0.301 -5.795 1.00 94.62 90 GLN A C 1
ATOM 675 O O . GLN A 1 90 ? 4.505 0.640 -4.619 1.00 94.62 90 GLN A O 1
ATOM 680 N N . GLY A 1 91 ? 5.235 -0.838 -6.139 1.00 91.25 91 GLY A N 1
ATOM 681 C CA . GLY A 1 91 ? 5.713 -1.810 -5.173 1.00 91.25 91 GLY A CA 1
ATOM 682 C C . GLY A 1 91 ? 6.796 -1.286 -4.237 1.00 91.25 91 GLY A C 1
ATOM 683 O O . GLY A 1 91 ? 6.854 -1.759 -3.109 1.00 91.25 91 GLY A O 1
ATOM 684 N N . VAL A 1 92 ? 7.620 -0.312 -4.646 1.00 90.88 92 VAL A N 1
ATOM 685 C CA . VAL A 1 92 ? 8.630 0.289 -3.754 1.00 90.88 92 VAL A CA 1
ATOM 686 C C . VAL A 1 92 ? 7.956 0.930 -2.545 1.00 90.88 92 VAL A C 1
ATOM 688 O O . VAL A 1 92 ? 8.282 0.578 -1.419 1.00 90.88 92 VAL A O 1
ATOM 691 N N . PHE A 1 93 ? 6.987 1.815 -2.777 1.00 94.88 93 PHE A N 1
ATOM 692 C CA . PHE A 1 93 ? 6.314 2.540 -1.702 1.00 94.88 93 PHE A CA 1
ATOM 693 C C . PHE A 1 93 ? 5.344 1.650 -0.914 1.00 94.88 93 PHE A C 1
ATOM 695 O O . PHE A 1 93 ? 5.360 1.632 0.315 1.00 94.88 93 PHE A O 1
ATOM 702 N N . LEU A 1 94 ? 4.530 0.843 -1.601 1.00 96.06 94 LEU A N 1
ATOM 703 C CA . LEU A 1 94 ? 3.518 0.018 -0.931 1.00 96.06 94 LEU A CA 1
ATOM 704 C C . LEU A 1 94 ? 4.117 -1.081 -0.053 1.00 96.06 94 LEU A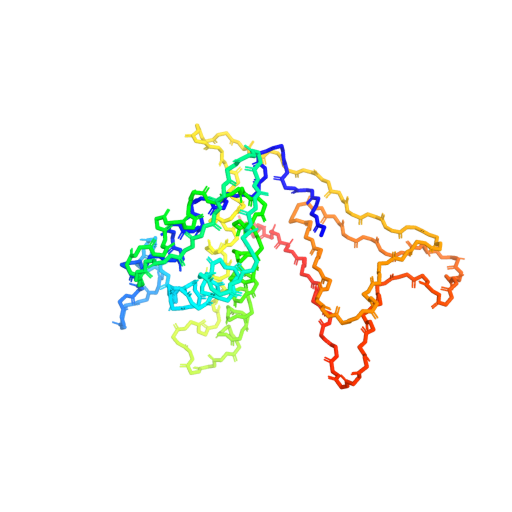 C 1
ATOM 706 O O . LEU A 1 94 ? 3.474 -1.527 0.893 1.00 96.06 94 LEU A O 1
ATOM 710 N N . ARG A 1 95 ? 5.343 -1.526 -0.341 1.00 92.88 95 ARG A N 1
ATOM 711 C CA . ARG A 1 95 ? 6.066 -2.456 0.533 1.00 92.88 95 ARG A CA 1
ATOM 712 C C . ARG A 1 95 ? 6.479 -1.816 1.853 1.00 92.88 95 ARG A C 1
ATOM 714 O O . ARG A 1 95 ? 6.426 -2.505 2.871 1.00 92.88 95 ARG A O 1
ATOM 721 N N . ASP A 1 96 ? 6.849 -0.539 1.842 1.00 92.88 96 ASP A N 1
ATOM 722 C CA . ASP A 1 96 ? 7.144 0.201 3.068 1.00 92.88 96 ASP A CA 1
ATOM 723 C C . ASP A 1 96 ? 5.868 0.357 3.906 1.00 92.88 96 ASP A C 1
ATOM 725 O O . ASP A 1 96 ? 5.874 0.026 5.092 1.00 92.88 96 ASP A O 1
ATOM 729 N N . VAL A 1 97 ? 4.750 0.731 3.269 1.00 96.50 97 VAL A N 1
ATOM 730 C CA . VAL A 1 97 ? 3.423 0.796 3.912 1.00 96.50 97 VAL A CA 1
ATOM 731 C C . VAL A 1 97 ? 3.028 -0.560 4.506 1.00 96.50 97 VAL A C 1
ATOM 733 O O . VAL A 1 97 ? 2.672 -0.645 5.678 1.00 96.50 97 VAL A O 1
ATOM 736 N N . TYR A 1 98 ? 3.160 -1.644 3.739 1.00 95.12 98 TYR A N 1
ATOM 737 C CA . TYR A 1 98 ? 2.846 -2.999 4.196 1.00 95.12 98 TYR A CA 1
ATOM 738 C C . TYR A 1 98 ? 3.626 -3.401 5.454 1.00 95.12 98 TYR A C 1
ATOM 740 O O . TYR A 1 98 ? 3.045 -3.905 6.414 1.00 95.12 98 TYR A O 1
ATOM 748 N N . TYR A 1 99 ? 4.940 -3.177 5.493 1.00 92.25 99 TYR A N 1
ATOM 749 C CA . TYR A 1 99 ? 5.708 -3.517 6.691 1.00 92.25 99 TYR A CA 1
ATOM 750 C C . TYR A 1 99 ? 5.459 -2.588 7.861 1.00 92.25 99 TYR A C 1
ATOM 752 O O . TYR A 1 99 ? 5.618 -3.009 9.009 1.00 92.25 99 TYR A O 1
ATOM 760 N N . GLU A 1 100 ? 5.112 -1.339 7.589 1.00 95.06 100 GLU A N 1
ATOM 761 C CA . GLU A 1 100 ? 4.725 -0.410 8.630 1.00 95.06 100 GLU A CA 1
ATOM 762 C C . GLU A 1 100 ? 3.418 -0.855 9.291 1.00 95.06 100 GLU A C 1
ATOM 764 O O . GLU A 1 100 ? 3.358 -0.903 10.517 1.00 95.06 100 GLU A O 1
ATOM 769 N N . GLU A 1 101 ? 2.432 -1.311 8.516 1.00 95.50 101 GLU A N 1
ATOM 770 C CA . GLU A 1 101 ? 1.200 -1.916 9.037 1.00 95.50 101 GLU A CA 1
ATOM 771 C C . GLU A 1 101 ? 1.480 -3.152 9.901 1.00 95.50 101 GLU A C 1
ATOM 773 O O . GLU A 1 101 ? 0.958 -3.263 11.011 1.00 95.50 101 GLU A O 1
ATOM 778 N N . LEU A 1 102 ? 2.366 -4.052 9.457 1.00 94.06 102 LEU A N 1
ATOM 779 C CA . LEU A 1 102 ? 2.765 -5.212 10.264 1.00 94.06 102 LEU A CA 1
ATOM 780 C C . LEU A 1 102 ? 3.481 -4.805 11.557 1.00 94.06 102 LEU A C 1
ATOM 782 O O . LEU A 1 102 ? 3.218 -5.364 12.624 1.00 94.06 102 LEU A O 1
ATOM 786 N N . ARG A 1 103 ? 4.378 -3.815 11.481 1.00 92.31 103 ARG A N 1
ATOM 787 C CA . ARG A 1 103 ? 5.101 -3.296 12.647 1.00 92.31 103 ARG A CA 1
ATOM 788 C C . ARG A 1 103 ? 4.137 -2.668 13.646 1.00 92.31 103 ARG A C 1
ATOM 790 O O . ARG A 1 103 ? 4.271 -2.910 14.845 1.00 92.31 103 ARG A O 1
ATOM 797 N N . LEU A 1 104 ? 3.216 -1.836 13.170 1.00 93.56 104 LEU A N 1
ATOM 798 C CA . LEU A 1 104 ? 2.234 -1.159 14.007 1.00 93.56 104 LEU A CA 1
ATOM 799 C C . LEU A 1 104 ? 1.264 -2.166 14.613 1.00 93.56 104 LEU A C 1
ATOM 801 O O . LEU A 1 104 ? 1.050 -2.111 15.816 1.00 93.56 104 LEU A O 1
ATOM 805 N N . SER A 1 105 ? 0.799 -3.156 13.849 1.00 92.12 105 SER A N 1
ATOM 806 C CA . SER A 1 105 ? -0.031 -4.237 14.382 1.00 92.12 105 SER A CA 1
ATOM 807 C C . SER A 1 105 ? 0.664 -5.001 15.514 1.00 92.12 105 SER A C 1
ATOM 809 O O . SER A 1 105 ? 0.037 -5.272 16.532 1.00 92.12 105 SER A O 1
ATOM 811 N N . GLY A 1 106 ? 1.959 -5.311 15.385 1.00 90.31 106 GLY A N 1
ATOM 812 C CA . GLY A 1 106 ? 2.713 -5.976 16.453 1.00 90.31 106 GLY A CA 1
ATOM 813 C C . GLY A 1 106 ? 2.949 -5.100 17.686 1.00 90.31 106 GLY A C 1
ATOM 814 O O . GLY A 1 106 ? 2.972 -5.610 18.805 1.00 90.31 106 GLY A O 1
ATOM 815 N N . ARG A 1 107 ? 3.109 -3.783 17.510 1.00 91.12 107 ARG A N 1
ATOM 816 C CA . ARG A 1 107 ? 3.202 -2.853 18.647 1.00 91.12 107 ARG A CA 1
ATOM 817 C C . ARG A 1 107 ? 1.868 -2.706 19.361 1.00 91.12 107 ARG A C 1
ATOM 819 O O . ARG A 1 107 ? 1.838 -2.812 20.576 1.00 91.12 107 ARG A O 1
ATOM 826 N N . GLU A 1 108 ? 0.791 -2.522 18.607 1.00 90.31 108 GLU A N 1
ATOM 827 C CA . GLU A 1 108 ? -0.565 -2.380 19.140 1.00 90.31 108 GLU A CA 1
ATOM 828 C C . GLU A 1 108 ? -1.019 -3.626 19.892 1.00 90.31 108 GLU A C 1
ATOM 830 O O . GLU A 1 108 ? -1.644 -3.499 20.938 1.00 90.31 108 GLU A O 1
ATOM 835 N N . TYR A 1 109 ? -0.645 -4.814 19.412 1.00 90.00 109 TYR A N 1
ATOM 836 C CA . TYR A 1 109 ? -0.925 -6.065 20.109 1.00 90.00 109 TYR A CA 1
ATOM 837 C C . TYR A 1 109 ? -0.372 -6.075 21.543 1.00 90.00 109 TYR A C 1
ATOM 839 O O . TYR A 1 109 ? -1.039 -6.568 22.447 1.00 90.00 109 TYR A O 1
ATOM 847 N N . ASN A 1 110 ? 0.830 -5.525 21.750 1.00 87.50 110 ASN A N 1
ATOM 848 C CA . ASN A 1 110 ? 1.521 -5.523 23.043 1.00 87.50 110 ASN A CA 1
ATOM 849 C C . ASN A 1 110 ? 1.234 -4.275 23.896 1.00 87.50 110 ASN A C 1
ATOM 851 O O . ASN A 1 110 ? 1.730 -4.182 25.016 1.00 87.50 110 ASN A O 1
ATOM 855 N N . ASP A 1 111 ? 0.473 -3.310 23.381 1.00 88.38 111 ASP A N 1
ATOM 856 C CA . ASP A 1 111 ? 0.187 -2.049 24.062 1.00 88.38 111 ASP A CA 1
ATOM 857 C C . ASP A 1 111 ? -1.185 -2.095 24.737 1.00 88.38 111 ASP A C 1
ATOM 859 O O . ASP A 1 111 ? -2.216 -2.009 24.071 1.00 88.38 111 ASP A O 1
ATOM 863 N N . SER A 1 112 ? -1.203 -2.198 26.068 1.00 89.19 112 SER A N 1
ATOM 864 C CA . SER A 1 112 ? -2.435 -2.258 26.864 1.00 89.19 112 SER A CA 1
ATOM 865 C C . SER A 1 112 ? -3.294 -0.993 26.785 1.00 89.19 112 SER A C 1
ATOM 867 O O . SER A 1 112 ? -4.469 -1.044 27.135 1.00 89.19 112 SER A O 1
ATOM 869 N N . ALA A 1 113 ? -2.729 0.140 26.354 1.00 88.12 113 ALA A N 1
ATOM 870 C CA . ALA A 1 113 ? -3.477 1.377 26.134 1.00 88.12 113 ALA A CA 1
ATOM 871 C C . ALA A 1 113 ? -4.101 1.451 24.729 1.00 88.12 113 ALA A C 1
ATOM 873 O O . ALA A 1 113 ? -4.906 2.343 24.451 1.00 88.12 113 ALA A O 1
ATOM 874 N N . SER A 1 114 ? -3.747 0.530 23.830 1.00 84.12 114 SER A N 1
ATOM 875 C CA . SER A 1 114 ? -4.292 0.491 22.480 1.00 84.12 114 SER A CA 1
ATOM 876 C C . SER A 1 114 ? -5.724 -0.037 22.478 1.00 84.12 114 SER A C 1
ATOM 878 O O . SER A 1 114 ? -6.029 -1.064 23.081 1.00 84.12 114 SER A O 1
ATOM 880 N N . THR A 1 115 ? -6.597 0.578 21.675 1.00 84.44 115 THR A N 1
ATOM 881 C CA . THR A 1 115 ? -7.942 0.040 21.379 1.00 84.44 115 THR A CA 1
ATOM 882 C C . THR A 1 115 ? -7.900 -1.309 20.656 1.00 84.44 115 THR A C 1
ATOM 884 O O . THR A 1 115 ? -8.933 -1.944 20.456 1.00 84.44 115 THR A O 1
ATOM 887 N N . ARG A 1 116 ? -6.703 -1.741 20.240 1.00 86.38 116 ARG A N 1
ATOM 888 C CA . ARG A 1 116 ? -6.423 -3.002 19.548 1.00 86.38 116 ARG A CA 1
ATOM 889 C C . ARG A 1 116 ? -5.453 -3.890 20.340 1.00 86.38 116 ARG A C 1
ATOM 891 O O . ARG A 1 116 ? -4.804 -4.747 19.743 1.00 86.38 116 ARG A O 1
ATOM 898 N N . PHE A 1 117 ? -5.357 -3.701 21.660 1.00 86.88 117 PHE A N 1
ATOM 899 C CA . PHE A 1 117 ? -4.580 -4.582 22.532 1.00 86.88 117 PHE A CA 1
AT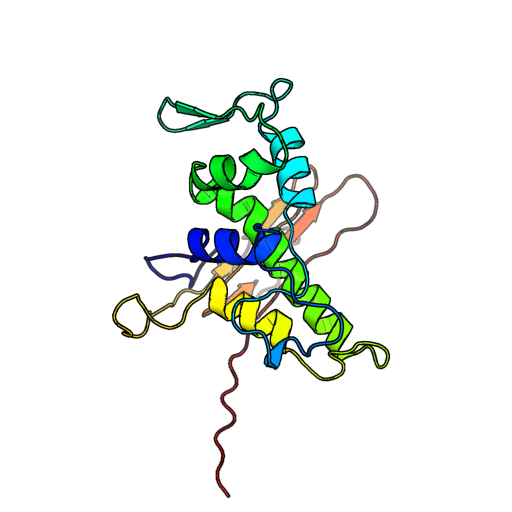OM 900 C C . PHE A 1 117 ? -4.995 -6.047 22.339 1.00 86.88 117 PHE A C 1
ATOM 902 O O . PHE A 1 117 ? -6.184 -6.365 22.297 1.00 86.88 117 PHE A O 1
ATOM 909 N N . GLY A 1 118 ? -4.019 -6.941 22.164 1.00 88.88 118 GLY A N 1
ATOM 910 C CA . GLY A 1 118 ? -4.275 -8.358 21.899 1.00 88.88 118 GLY A CA 1
ATOM 911 C C . GLY A 1 118 ? -4.836 -8.687 20.505 1.00 88.88 118 GLY A C 1
ATOM 912 O O . GLY A 1 118 ? -5.204 -9.834 20.260 1.00 88.88 118 GLY A O 1
ATOM 913 N N . SER A 1 119 ? -4.896 -7.734 19.563 1.00 88.75 119 SER A N 1
ATOM 914 C CA . SER A 1 119 ? -5.431 -7.966 18.214 1.00 88.75 119 SER A CA 1
ATOM 915 C C . SER A 1 119 ? -4.405 -7.740 17.102 1.00 88.75 119 SER A C 1
ATOM 917 O O . SER A 1 119 ? -3.815 -6.671 16.968 1.00 88.75 119 SER A O 1
ATOM 919 N N . TYR A 1 120 ? -4.261 -8.737 16.223 1.00 89.81 120 TYR A N 1
ATOM 920 C CA . TYR A 1 120 ? -3.485 -8.639 14.978 1.00 89.81 120 TYR A CA 1
ATOM 921 C C . TYR A 1 120 ? -4.328 -8.232 13.762 1.00 89.81 120 TYR A C 1
ATOM 923 O O . TYR A 1 120 ? -3.873 -8.372 12.626 1.00 89.81 120 TYR A O 1
ATOM 931 N N . LEU A 1 121 ? -5.564 -7.758 13.968 1.00 90.75 121 LEU A N 1
ATOM 932 C CA . LEU A 1 121 ? -6.497 -7.469 12.876 1.00 90.75 121 LEU A CA 1
ATOM 933 C C . LEU A 1 121 ? -5.872 -6.563 11.807 1.00 90.75 121 LEU A C 1
ATOM 935 O O . LEU A 1 121 ? -5.857 -6.936 10.640 1.00 90.75 121 LEU A O 1
ATOM 939 N N . ARG A 1 122 ? -5.258 -5.452 12.228 1.00 93.25 122 ARG A N 1
ATOM 940 C CA . ARG A 1 122 ? -4.590 -4.488 11.342 1.00 93.25 122 ARG A CA 1
ATOM 941 C C . ARG A 1 122 ? -3.577 -5.158 10.402 1.00 93.25 122 ARG A C 1
ATOM 943 O O . ARG A 1 122 ? -3.600 -4.940 9.194 1.00 93.25 122 ARG A O 1
ATOM 950 N N . GLY A 1 123 ? -2.707 -6.009 10.948 1.00 92.38 123 GLY A N 1
ATOM 951 C CA . GLY A 1 123 ? -1.700 -6.723 10.166 1.00 92.38 123 GLY A CA 1
ATOM 952 C C . GLY A 1 123 ? -2.299 -7.791 9.249 1.00 92.38 123 GLY A C 1
ATOM 953 O O . GLY A 1 123 ? -1.856 -7.932 8.110 1.00 92.38 123 GLY A O 1
ATOM 954 N N . ARG A 1 124 ? -3.327 -8.518 9.709 1.00 90.81 124 ARG A N 1
ATOM 955 C CA . ARG A 1 124 ? -4.017 -9.527 8.887 1.00 90.81 124 ARG A CA 1
ATOM 956 C C . ARG A 1 124 ? -4.720 -8.898 7.689 1.00 90.81 124 ARG A C 1
ATOM 958 O O . ARG A 1 124 ? -4.558 -9.397 6.581 1.00 90.81 124 ARG A O 1
ATOM 965 N N . GLU A 1 125 ? -5.409 -7.778 7.887 1.00 92.56 125 GLU A N 1
ATOM 966 C CA . GLU A 1 125 ? -6.056 -7.041 6.796 1.00 92.56 125 GLU A CA 1
ATOM 967 C C . GLU A 1 125 ? -5.040 -6.533 5.764 1.00 92.56 125 GLU A C 1
ATOM 969 O O . GLU A 1 125 ? -5.308 -6.575 4.562 1.00 92.56 125 GLU A O 1
ATOM 974 N N . ALA A 1 126 ? -3.848 -6.118 6.209 1.00 93.88 126 ALA A N 1
ATOM 975 C CA . ALA A 1 126 ? -2.778 -5.704 5.307 1.00 93.88 126 ALA A CA 1
ATOM 976 C C . ALA A 1 126 ? -2.244 -6.878 4.464 1.00 93.88 126 ALA A C 1
ATOM 978 O O . ALA A 1 126 ? -2.022 -6.731 3.258 1.00 93.88 126 ALA A O 1
ATOM 979 N N . ILE A 1 127 ? -2.061 -8.054 5.080 1.00 90.81 127 ILE A N 1
ATOM 980 C CA . ILE A 1 127 ? -1.665 -9.290 4.384 1.00 90.81 127 ILE A CA 1
ATOM 981 C C . ILE A 1 127 ? -2.723 -9.683 3.361 1.00 90.81 127 ILE A C 1
ATOM 983 O O . ILE A 1 127 ? -2.382 -9.937 2.209 1.00 90.81 127 ILE A O 1
ATOM 987 N N . GLU A 1 128 ? -3.992 -9.696 3.755 1.00 89.25 128 GLU A N 1
ATOM 988 C CA . GLU A 1 128 ? -5.100 -10.080 2.886 1.00 89.25 128 GLU A CA 1
ATOM 989 C C . GLU A 1 128 ? -5.247 -9.123 1.694 1.00 89.25 128 GLU A C 1
ATOM 991 O O . GLU A 1 128 ? -5.395 -9.560 0.551 1.00 89.25 128 GLU A O 1
ATOM 996 N N . ALA A 1 129 ? -5.123 -7.814 1.929 1.00 91.56 129 ALA A N 1
ATOM 997 C CA . ALA A 1 129 ? -5.219 -6.812 0.875 1.00 91.56 129 ALA A CA 1
ATOM 998 C C . ALA A 1 129 ? -4.094 -6.953 -0.172 1.00 91.56 129 ALA A C 1
ATOM 1000 O O . ALA A 1 129 ? -4.355 -6.873 -1.381 1.00 91.56 129 ALA A O 1
ATOM 1001 N N . LEU A 1 130 ? -2.852 -7.193 0.272 1.00 90.38 130 LEU A N 1
ATOM 1002 C CA . LEU A 1 130 ? -1.688 -7.283 -0.616 1.00 90.38 130 LEU A CA 1
ATOM 1003 C C . LEU A 1 130 ? -1.511 -8.677 -1.242 1.00 90.38 130 LEU A C 1
ATOM 1005 O O . LEU A 1 130 ? -1.106 -8.790 -2.401 1.00 90.38 130 LEU A O 1
ATOM 1009 N N . PHE A 1 131 ? -1.835 -9.734 -0.500 1.00 88.19 131 PHE A N 1
ATOM 1010 C CA . PHE A 1 131 ? -1.650 -11.139 -0.869 1.00 88.19 131 PHE A CA 1
ATOM 1011 C C . PHE A 1 131 ? -2.962 -11.929 -0.803 1.00 88.19 131 PHE A C 1
ATOM 1013 O O . PHE A 1 131 ? -3.001 -13.007 -0.214 1.00 88.19 131 PHE A O 1
ATOM 1020 N N . ARG A 1 132 ? -4.017 -11.443 -1.472 1.00 82.75 132 ARG A N 1
ATOM 1021 C CA . ARG A 1 132 ? -5.324 -12.128 -1.585 1.00 82.75 132 ARG A CA 1
ATOM 1022 C C . ARG A 1 132 ? -5.186 -13.628 -1.826 1.00 82.75 132 ARG A C 1
ATOM 1024 O O . ARG A 1 132 ? -4.464 -14.015 -2.739 1.00 82.75 132 ARG A O 1
ATOM 1031 N N . GLU A 1 133 ? -5.850 -14.472 -1.051 1.00 78.50 133 GLU A N 1
ATOM 1032 C CA . GLU A 1 133 ? -5.752 -15.929 -1.232 1.00 78.50 133 GLU A CA 1
ATOM 1033 C C . GLU A 1 133 ? -6.569 -16.439 -2.422 1.00 78.50 133 GLU A C 1
ATOM 1035 O O . GLU A 1 133 ? -6.287 -17.519 -2.930 1.00 78.50 133 GLU A O 1
ATOM 1040 N N . THR A 1 134 ? -7.529 -15.649 -2.901 1.00 80.31 134 THR A N 1
ATOM 1041 C CA . THR A 1 134 ? -8.419 -15.984 -4.014 1.00 80.31 134 THR A CA 1
ATOM 1042 C C . THR A 1 134 ? -8.354 -14.953 -5.139 1.00 80.31 134 THR A C 1
ATOM 1044 O O . THR A 1 134 ? -8.020 -13.781 -4.928 1.00 80.31 134 THR A O 1
ATOM 1047 N N . ASP A 1 135 ? -8.631 -15.403 -6.360 1.00 76.88 135 ASP A N 1
ATOM 1048 C CA . ASP A 1 135 ? -8.768 -14.549 -7.534 1.00 76.88 135 ASP A CA 1
ATOM 1049 C C . ASP A 1 135 ? -10.158 -13.890 -7.601 1.00 76.88 135 ASP A C 1
ATOM 1051 O O . ASP A 1 135 ? -10.996 -14.049 -6.712 1.00 76.88 135 ASP A O 1
ATOM 1055 N N . ALA A 1 136 ? -10.408 -13.116 -8.661 1.00 75.25 136 ALA A N 1
ATOM 1056 C CA . ALA A 1 136 ? -11.685 -12.428 -8.858 1.00 75.25 136 ALA A CA 1
ATOM 1057 C C . ALA A 1 136 ? -12.894 -13.380 -8.984 1.00 75.25 136 ALA A C 1
ATOM 1059 O O . ALA A 1 136 ? -14.021 -12.946 -8.764 1.00 75.25 136 ALA A O 1
ATOM 1060 N N . ASN A 1 137 ? -12.662 -14.656 -9.306 1.00 77.94 137 ASN A N 1
ATOM 1061 C CA . ASN A 1 137 ? -13.682 -15.692 -9.453 1.00 77.94 137 ASN A CA 1
ATOM 1062 C C . ASN A 1 137 ? -13.804 -16.571 -8.194 1.00 77.94 137 ASN A C 1
ATOM 1064 O O . ASN A 1 137 ? -14.549 -17.550 -8.196 1.00 77.94 137 ASN A O 1
ATOM 1068 N N . GLY A 1 138 ? -13.068 -16.250 -7.124 1.00 79.06 138 GLY A N 1
ATOM 1069 C CA . GLY A 1 138 ? -13.048 -17.017 -5.880 1.00 79.06 138 GLY A CA 1
ATOM 1070 C C . GLY A 1 138 ? -12.153 -18.260 -5.914 1.00 79.06 138 GLY A C 1
ATOM 1071 O O . GLY A 1 138 ? -12.130 -19.007 -4.937 1.00 79.06 138 GLY A O 1
ATOM 1072 N N . ALA A 1 139 ? -11.394 -18.496 -6.990 1.00 81.12 139 ALA A N 1
ATOM 1073 C CA . ALA A 1 139 ? -10.481 -19.631 -7.064 1.00 81.12 139 ALA A CA 1
ATOM 1074 C C . ALA A 1 139 ? -9.194 -19.347 -6.266 1.00 81.12 139 ALA A C 1
ATOM 1076 O O . ALA A 1 139 ? -8.699 -18.219 -6.284 1.00 81.12 139 ALA A O 1
ATOM 1077 N N . PRO A 1 140 ? -8.617 -20.341 -5.567 1.00 80.69 140 PRO A N 1
ATOM 1078 C CA . PRO A 1 140 ? -7.413 -20.136 -4.770 1.00 80.69 140 PRO A CA 1
ATOM 1079 C C . PRO A 1 140 ? -6.204 -19.790 -5.651 1.00 80.69 140 PRO A C 1
ATOM 1081 O O . PRO A 1 140 ? -5.874 -20.502 -6.602 1.00 80.69 140 PRO A O 1
ATOM 1084 N N . ILE A 1 141 ? -5.490 -18.722 -5.299 1.00 78.88 141 ILE A N 1
ATOM 1085 C CA . ILE A 1 141 ? -4.251 -18.309 -5.959 1.00 78.88 141 ILE A CA 1
ATOM 1086 C C . ILE A 1 141 ? -3.102 -19.134 -5.386 1.00 78.88 141 ILE A C 1
ATOM 1088 O O . ILE A 1 141 ? -2.622 -18.886 -4.278 1.00 78.88 141 ILE A O 1
ATOM 1092 N N . GLN A 1 142 ? -2.600 -20.092 -6.167 1.00 74.81 142 GLN A N 1
ATOM 1093 C CA . GLN A 1 142 ? -1.405 -20.832 -5.779 1.00 74.81 142 GLN A CA 1
ATOM 1094 C C . GLN A 1 142 ? -0.165 -19.942 -5.851 1.00 74.81 142 GLN A C 1
ATOM 1096 O O . GLN A 1 142 ? 0.252 -19.477 -6.915 1.00 74.81 142 GLN A O 1
ATOM 1101 N N . ARG A 1 143 ? 0.456 -19.739 -4.691 1.00 74.38 143 ARG A N 1
ATOM 1102 C CA .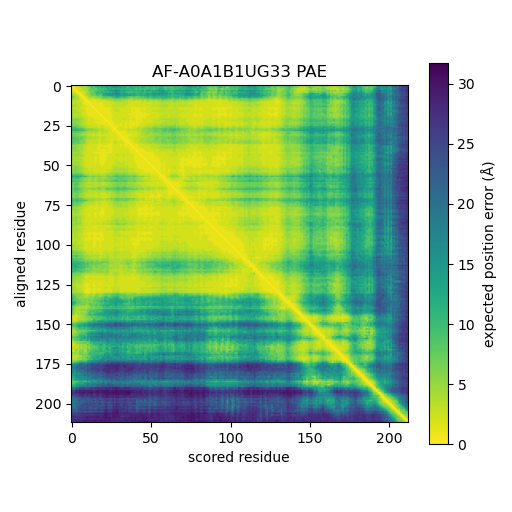 ARG A 1 143 ? 1.716 -19.021 -4.548 1.00 74.38 143 ARG A CA 1
ATOM 1103 C C . ARG A 1 143 ? 2.753 -19.962 -3.964 1.00 74.38 143 ARG A C 1
ATOM 1105 O O . ARG A 1 143 ? 2.598 -20.435 -2.846 1.00 74.38 143 ARG A O 1
ATOM 1112 N N . LYS A 1 144 ? 3.803 -20.236 -4.730 1.00 69.56 144 LYS A N 1
ATOM 1113 C CA . LYS A 1 144 ? 4.956 -21.024 -4.290 1.00 69.56 144 LYS A CA 1
ATOM 1114 C C . LYS A 1 144 ? 6.224 -20.346 -4.771 1.00 69.56 144 LYS A C 1
ATOM 1116 O O . LYS A 1 144 ? 6.220 -19.701 -5.822 1.00 69.56 144 LYS A O 1
ATOM 1121 N N . GLY A 1 145 ? 7.287 -20.461 -3.992 1.00 75.38 145 GLY A N 1
ATOM 1122 C CA . GLY A 1 145 ? 8.598 -19.956 -4.366 1.00 75.38 145 GLY A CA 1
ATOM 1123 C C . GLY A 1 145 ? 9.383 -19.510 -3.150 1.00 75.38 145 GLY A C 1
ATOM 1124 O O . GLY A 1 145 ? 8.962 -18.601 -2.434 1.00 75.38 145 GLY A O 1
ATOM 1125 N N . ASP A 1 146 ? 10.538 -20.132 -2.982 1.00 79.94 146 ASP A N 1
ATOM 1126 C CA . ASP A 1 146 ? 11.479 -19.844 -1.914 1.00 79.94 146 ASP A CA 1
ATOM 1127 C C . ASP A 1 146 ? 12.572 -18.901 -2.426 1.00 79.94 146 ASP A C 1
ATOM 1129 O O . ASP A 1 146 ? 12.824 -18.796 -3.629 1.00 79.94 146 ASP A O 1
ATOM 1133 N N . ILE A 1 147 ? 13.223 -18.200 -1.506 1.00 76.56 147 ILE A N 1
ATOM 1134 C CA . ILE A 1 147 ? 14.482 -17.515 -1.768 1.00 76.56 147 ILE A CA 1
ATOM 1135 C C . ILE A 1 147 ? 15.573 -18.311 -1.070 1.00 76.56 147 ILE A C 1
ATOM 1137 O O . ILE A 1 147 ? 15.589 -18.376 0.157 1.00 76.56 147 ILE A O 1
ATOM 1141 N N . THR A 1 148 ? 16.513 -18.847 -1.840 1.00 78.12 148 THR A N 1
ATOM 1142 C CA . THR A 1 148 ? 17.624 -19.616 -1.283 1.00 78.12 148 THR A CA 1
ATOM 1143 C C . THR A 1 148 ? 18.962 -19.026 -1.704 1.00 78.12 148 THR A C 1
ATOM 1145 O O . THR A 1 148 ? 19.206 -18.807 -2.890 1.00 78.12 148 THR A O 1
ATOM 1148 N N . ILE A 1 149 ? 19.821 -18.755 -0.723 1.00 77.88 149 ILE A N 1
ATOM 1149 C CA . ILE A 1 149 ? 21.168 -18.207 -0.898 1.00 77.88 149 ILE A CA 1
ATOM 1150 C C . ILE A 1 149 ? 22.159 -19.246 -0.365 1.00 77.88 149 ILE A C 1
ATOM 1152 O O . ILE A 1 149 ? 22.225 -19.470 0.843 1.00 77.88 149 ILE A O 1
ATOM 1156 N N . PHE A 1 150 ? 22.917 -19.881 -1.261 1.00 75.12 150 PHE A N 1
ATOM 1157 C CA . PHE A 1 150 ? 23.859 -20.957 -0.933 1.00 75.12 150 PHE A CA 1
ATOM 1158 C C . PHE A 1 150 ? 25.330 -20.537 -1.104 1.00 75.12 150 PHE A C 1
ATOM 1160 O O . PHE A 1 150 ? 25.654 -19.686 -1.934 1.00 75.12 150 PHE A O 1
ATOM 1167 N N . GLY A 1 151 ? 26.232 -21.188 -0.360 1.00 71.12 151 GLY A N 1
ATOM 1168 C CA . GLY A 1 151 ? 27.685 -21.041 -0.507 1.00 71.12 151 GLY A CA 1
ATOM 1169 C C . GLY A 1 151 ? 28.196 -19.617 -0.247 1.00 71.12 151 GLY A C 1
ATOM 1170 O O . GLY A 1 151 ? 27.760 -18.952 0.687 1.00 71.12 151 GLY A O 1
ATOM 1171 N N . GLY A 1 152 ? 29.118 -19.136 -1.090 1.00 64.44 152 GLY A N 1
ATOM 1172 C CA . GLY A 1 152 ? 29.680 -17.776 -1.024 1.00 64.44 152 GLY A CA 1
ATOM 1173 C C . GLY A 1 152 ? 28.769 -16.658 -1.557 1.00 64.44 152 GLY A C 1
ATOM 1174 O O . GLY A 1 152 ? 29.240 -15.541 -1.790 1.00 64.44 152 GLY A O 1
ATOM 1175 N N . ALA A 1 153 ? 27.487 -16.943 -1.806 1.00 73.88 153 ALA A N 1
ATOM 1176 C CA . ALA A 1 153 ? 26.545 -15.944 -2.289 1.00 73.88 153 ALA A CA 1
ATOM 1177 C C . ALA A 1 153 ? 26.239 -14.904 -1.201 1.00 73.88 153 ALA A C 1
ATOM 1179 O O . ALA A 1 153 ? 26.090 -15.217 -0.017 1.00 73.88 153 ALA A O 1
ATOM 1180 N N . HIS A 1 154 ? 26.137 -13.647 -1.622 1.00 70.25 154 HIS A N 1
ATOM 1181 C CA . HIS A 1 154 ? 25.892 -12.535 -0.720 1.00 70.25 154 HIS A CA 1
ATOM 1182 C C . HIS A 1 154 ? 25.010 -11.473 -1.354 1.00 70.25 154 HIS A C 1
ATOM 1184 O O . HIS A 1 154 ? 25.012 -11.268 -2.568 1.00 70.25 154 HIS A O 1
ATOM 1190 N N . ILE A 1 155 ? 24.251 -10.791 -0.504 1.00 77.38 155 ILE A N 1
ATOM 1191 C CA . ILE A 1 155 ? 23.525 -9.579 -0.863 1.00 77.38 155 ILE A CA 1
ATOM 1192 C C . ILE A 1 155 ? 24.097 -8.479 0.010 1.00 77.38 155 ILE A C 1
ATOM 1194 O O . ILE A 1 155 ? 24.001 -8.548 1.238 1.00 77.38 155 ILE A O 1
ATOM 1198 N N . ARG A 1 156 ? 24.690 -7.471 -0.628 1.00 78.25 156 ARG A N 1
ATOM 1199 C CA . ARG A 1 156 ? 25.298 -6.345 0.066 1.00 78.25 156 ARG A CA 1
ATOM 1200 C C . ARG A 1 156 ? 24.852 -5.011 -0.503 1.00 78.25 156 ARG A C 1
ATOM 1202 O O . ARG A 1 156 ? 24.632 -4.882 -1.703 1.00 78.25 156 ARG A O 1
ATOM 1209 N N . THR A 1 157 ? 24.727 -4.023 0.375 1.00 74.56 157 THR A N 1
ATOM 1210 C CA . THR A 1 157 ? 24.656 -2.614 -0.022 1.00 74.56 157 THR A CA 1
ATOM 1211 C C . THR A 1 157 ? 26.033 -1.981 0.107 1.00 74.56 157 THR A C 1
ATOM 1213 O O . THR A 1 157 ? 26.651 -2.078 1.167 1.00 74.56 157 THR A O 1
ATOM 1216 N N . ASP A 1 158 ? 26.507 -1.306 -0.937 1.00 71.75 158 ASP A N 1
ATOM 1217 C CA . ASP A 1 158 ? 27.834 -0.674 -0.924 1.00 71.75 158 ASP A CA 1
ATOM 1218 C C . ASP A 1 158 ?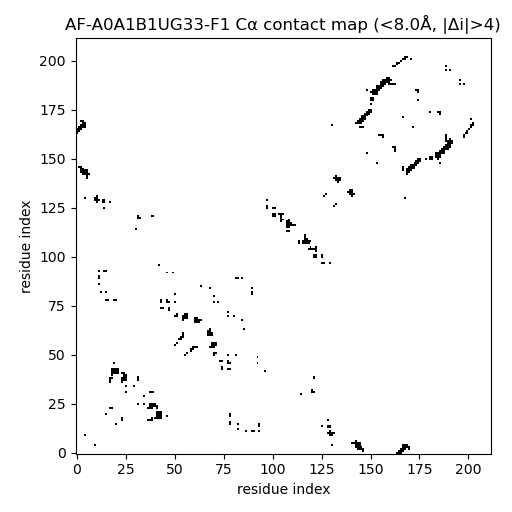 27.832 0.777 -0.431 1.00 71.75 158 ASP A C 1
ATOM 1220 O O . ASP A 1 158 ? 28.868 1.285 -0.013 1.00 71.75 158 ASP A O 1
ATOM 1224 N N . PHE A 1 159 ? 26.669 1.431 -0.418 1.00 70.62 159 PHE A N 1
ATOM 1225 C CA . PHE A 1 159 ? 26.524 2.845 -0.052 1.00 70.62 159 PHE A CA 1
ATOM 1226 C C . PHE A 1 159 ? 25.328 3.079 0.888 1.00 70.62 159 PHE A C 1
ATOM 1228 O O . PHE A 1 159 ? 24.655 4.104 0.808 1.00 70.62 159 PHE A O 1
ATOM 1235 N N . GLY A 1 160 ? 25.040 2.117 1.771 1.00 62.56 160 GLY A N 1
ATOM 1236 C CA . GLY A 1 160 ? 23.847 2.126 2.623 1.00 62.56 160 GLY A CA 1
ATOM 1237 C C . GLY A 1 160 ? 22.555 1.768 1.878 1.00 62.56 160 GLY A C 1
ATOM 1238 O O . GLY A 1 160 ? 22.571 1.287 0.745 1.00 62.56 160 GLY A O 1
ATOM 1239 N N . GLY A 1 161 ? 21.416 1.991 2.533 1.00 67.50 161 GLY A N 1
ATOM 1240 C CA . GLY A 1 161 ? 20.092 1.603 2.034 1.00 67.50 161 GLY A CA 1
ATOM 1241 C C . GLY A 1 161 ? 19.602 0.263 2.592 1.00 67.50 161 GLY A C 1
ATOM 1242 O O . GLY A 1 161 ? 20.337 -0.478 3.235 1.00 67.50 161 GLY A O 1
ATOM 1243 N N . ASN A 1 162 ? 18.323 -0.042 2.376 1.00 71.50 162 ASN A N 1
ATOM 1244 C CA . ASN A 1 162 ? 17.683 -1.221 2.960 1.00 71.50 162 ASN A CA 1
ATOM 1245 C C . ASN A 1 162 ? 17.713 -2.412 1.996 1.00 71.50 162 ASN A C 1
ATOM 1247 O O . ASN A 1 162 ? 17.352 -2.287 0.825 1.00 71.50 162 ASN A O 1
ATOM 1251 N N . ILE A 1 163 ? 18.044 -3.599 2.509 1.00 71.19 163 ILE A N 1
ATOM 1252 C CA . ILE A 1 163 ? 17.802 -4.862 1.806 1.00 71.19 163 ILE A CA 1
ATOM 1253 C C . ILE A 1 163 ? 16.419 -5.361 2.209 1.00 71.19 163 ILE A C 1
ATOM 1255 O O . ILE A 1 163 ? 16.147 -5.583 3.386 1.00 71.19 163 ILE A O 1
ATOM 1259 N N . GLN A 1 164 ? 15.550 -5.570 1.221 1.00 75.75 164 GLN A N 1
ATOM 1260 C CA . GLN A 1 164 ? 14.227 -6.139 1.448 1.00 75.75 164 GLN A CA 1
ATOM 1261 C C . GLN A 1 164 ? 14.027 -7.430 0.658 1.00 75.75 164 GLN A C 1
ATOM 1263 O O . GLN A 1 164 ? 14.080 -7.449 -0.583 1.00 75.75 164 GLN A O 1
ATOM 1268 N N . MET A 1 165 ? 13.682 -8.483 1.393 1.00 81.12 165 MET A N 1
ATOM 1269 C CA . MET A 1 165 ? 13.351 -9.807 0.881 1.00 81.12 165 MET A CA 1
ATOM 1270 C C . MET A 1 165 ? 11.946 -10.190 1.338 1.00 81.12 165 MET A C 1
ATOM 1272 O O . MET A 1 165 ? 11.557 -9.917 2.471 1.00 81.12 165 MET A O 1
ATOM 1276 N N . LEU A 1 166 ? 11.168 -10.786 0.438 1.00 82.06 166 LEU A N 1
ATOM 1277 C CA . LEU A 1 166 ? 9.787 -11.158 0.719 1.00 82.06 166 LEU A CA 1
ATOM 1278 C C . LEU A 1 166 ? 9.454 -12.480 0.027 1.00 82.06 166 LEU A C 1
ATOM 1280 O O . LEU A 1 166 ? 9.483 -12.550 -1.199 1.00 82.06 166 LEU A O 1
ATOM 1284 N N . ALA A 1 167 ? 9.120 -13.494 0.823 1.00 80.25 167 ALA A N 1
ATOM 1285 C CA . ALA A 1 167 ? 8.608 -14.785 0.371 1.00 80.25 167 ALA A CA 1
ATOM 1286 C C . ALA A 1 167 ? 7.348 -15.128 1.188 1.00 80.25 167 ALA A C 1
ATOM 1288 O O . ALA A 1 167 ? 7.443 -15.832 2.187 1.00 80.25 167 ALA A O 1
ATOM 1289 N N . PRO A 1 168 ? 6.168 -14.572 0.841 1.00 75.06 168 PRO A N 1
ATOM 1290 C CA . PRO A 1 168 ? 4.971 -14.675 1.683 1.00 75.06 168 PRO A CA 1
ATOM 1291 C C . PRO A 1 168 ? 4.481 -16.118 1.859 1.00 75.06 168 PRO A C 1
ATOM 1293 O O . PRO A 1 168 ? 3.970 -16.456 2.918 1.00 75.06 168 PRO A O 1
ATOM 1296 N N . ASN A 1 169 ? 4.654 -16.951 0.827 1.00 72.94 169 ASN A N 1
ATOM 1297 C CA . ASN A 1 169 ? 4.264 -18.367 0.799 1.00 72.94 169 ASN A CA 1
ATOM 1298 C C . ASN A 1 169 ? 5.461 -19.287 0.509 1.00 72.94 169 ASN A C 1
ATOM 1300 O O . ASN A 1 169 ? 5.319 -20.339 -0.111 1.00 72.94 169 ASN A O 1
ATOM 1304 N N . GLY A 1 170 ? 6.655 -18.851 0.903 1.00 71.06 170 GLY A N 1
ATOM 1305 C CA . GLY A 1 170 ? 7.890 -19.599 0.716 1.00 71.06 170 GLY A CA 1
ATOM 1306 C C . GLY A 1 170 ? 8.845 -19.406 1.882 1.00 71.06 170 GLY A C 1
ATOM 1307 O O . GLY A 1 170 ? 8.567 -18.687 2.844 1.00 71.06 170 GLY A O 1
ATOM 1308 N N . GLN A 1 171 ? 9.983 -20.071 1.811 1.00 74.56 171 GLN A N 1
ATOM 1309 C CA . GLN A 1 171 ? 11.062 -19.955 2.775 1.00 74.56 171 GLN A CA 1
ATOM 1310 C C . GLN A 1 171 ? 12.115 -18.967 2.280 1.00 74.56 171 GLN A C 1
ATOM 1312 O O . GLN A 1 171 ? 12.327 -18.805 1.081 1.00 74.56 171 GLN A O 1
ATOM 1317 N N . ILE A 1 172 ? 12.775 -18.292 3.218 1.00 77.38 172 ILE A N 1
ATOM 1318 C CA . ILE A 1 172 ? 14.021 -17.577 2.947 1.00 77.38 172 ILE A CA 1
ATOM 1319 C C . ILE A 1 172 ? 15.111 -18.360 3.668 1.00 77.38 172 ILE A C 1
ATOM 1321 O O . ILE A 1 172 ? 15.131 -18.377 4.898 1.00 77.38 172 ILE A O 1
ATOM 1325 N N . ILE A 1 173 ? 15.964 -19.039 2.907 1.00 77.25 173 ILE A N 1
ATOM 1326 C CA . ILE A 1 173 ? 17.070 -19.852 3.415 1.00 77.25 173 ILE A CA 1
ATOM 1327 C C . ILE A 1 173 ? 18.377 -19.139 3.068 1.00 77.25 173 ILE A C 1
ATOM 1329 O O . ILE A 1 173 ? 18.615 -18.782 1.911 1.00 77.25 173 ILE A O 1
ATOM 1333 N N . VAL A 1 174 ? 19.219 -18.923 4.078 1.00 72.19 174 VAL A N 1
ATOM 1334 C CA . VAL A 1 174 ? 20.539 -18.301 3.931 1.00 72.19 174 VAL A CA 1
ATOM 1335 C C . VAL A 1 174 ? 21.578 -19.229 4.547 1.00 72.19 174 VAL A C 1
ATOM 1337 O O . VAL A 1 174 ? 21.529 -19.486 5.746 1.00 72.19 174 VAL A O 1
ATOM 1340 N N . GLY A 1 175 ? 22.515 -19.704 3.727 1.00 64.50 175 GLY A N 1
ATOM 1341 C CA . GLY A 1 175 ? 23.561 -20.640 4.136 1.00 64.50 175 GLY A CA 1
ATOM 1342 C C . GLY A 1 175 ? 23.211 -22.110 3.884 1.00 64.50 175 GLY A C 1
ATOM 1343 O O . GLY A 1 175 ? 22.131 -22.444 3.395 1.00 64.50 175 GLY A O 1
ATOM 1344 N N . VAL A 1 176 ? 24.168 -22.985 4.196 1.00 58.22 176 VAL A N 1
ATOM 1345 C CA . VAL A 1 176 ? 24.037 -24.449 4.161 1.00 58.22 176 VAL A CA 1
ATOM 1346 C C . VAL A 1 176 ? 24.424 -24.972 5.544 1.00 58.22 176 VAL A C 1
ATOM 1348 O O . VAL A 1 176 ? 25.397 -24.492 6.122 1.00 58.22 176 VAL A O 1
ATOM 1351 N N . GLU A 1 177 ? 23.680 -25.930 6.092 1.00 50.31 177 GLU A N 1
ATOM 1352 C CA . GLU A 1 177 ? 24.058 -26.607 7.336 1.00 50.31 177 GLU A CA 1
ATOM 1353 C C . GLU A 1 177 ? 25.307 -27.472 7.073 1.00 50.31 177 GLU A C 1
ATOM 1355 O O . GLU A 1 177 ? 25.275 -28.348 6.212 1.00 50.31 177 GLU A O 1
ATOM 1360 N N . GLY A 1 178 ? 26.421 -27.193 7.763 1.00 54.81 178 GLY A N 1
ATOM 1361 C CA . GLY A 1 178 ? 27.641 -28.017 7.721 1.00 54.81 178 GLY A CA 1
ATOM 1362 C C . GLY A 1 178 ? 28.864 -27.442 6.990 1.00 54.81 178 GLY A C 1
ATOM 1363 O O . GLY A 1 178 ? 29.933 -28.030 7.100 1.00 54.81 178 GLY A O 1
ATOM 1364 N N . GLU A 1 179 ? 28.762 -26.289 6.320 1.00 53.47 179 GLU A N 1
ATOM 1365 C CA . GLU A 1 179 ? 29.901 -25.615 5.667 1.00 53.47 179 GLU A CA 1
ATOM 1366 C C . GLU A 1 179 ? 30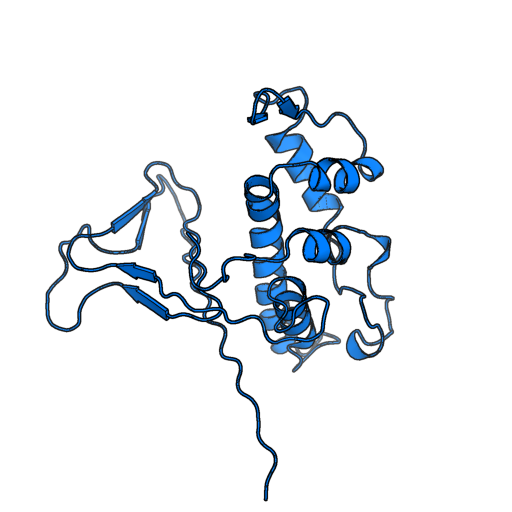.114 -24.220 6.267 1.00 53.47 179 GLU A C 1
ATOM 1368 O O . GLU A 1 179 ? 29.173 -23.427 6.337 1.00 53.47 179 GLU A O 1
ATOM 1373 N N . VAL A 1 180 ? 31.342 -23.908 6.706 1.00 54.53 180 VAL A N 1
ATOM 1374 C CA . VAL A 1 180 ? 31.680 -22.580 7.248 1.00 54.53 180 VAL A CA 1
ATOM 1375 C C . VAL A 1 180 ? 31.624 -21.567 6.100 1.00 54.53 180 VAL A C 1
ATOM 1377 O O . VAL A 1 180 ? 32.452 -21.638 5.189 1.00 54.53 180 VAL A O 1
ATOM 1380 N N . PRO A 1 181 ? 30.679 -20.611 6.105 1.00 55.38 181 PRO A N 1
ATOM 1381 C CA . PRO A 1 181 ? 30.567 -19.652 5.018 1.00 55.38 181 PRO A CA 1
ATOM 1382 C C . PRO A 1 181 ? 31.800 -18.733 4.990 1.00 55.38 181 PRO A C 1
ATOM 1384 O O . PRO A 1 181 ? 32.301 -18.357 6.056 1.00 55.38 181 PRO A O 1
ATOM 1387 N N . PRO A 1 182 ? 32.289 -18.311 3.807 1.00 60.03 182 PRO A N 1
ATOM 1388 C CA . PRO A 1 182 ? 33.306 -17.266 3.738 1.00 60.03 182 PRO A CA 1
ATOM 1389 C C . PRO A 1 182 ? 32.784 -15.979 4.398 1.00 60.03 182 PRO A C 1
ATOM 1391 O O . PRO A 1 182 ? 31.581 -15.728 4.406 1.00 60.03 182 PRO A O 1
ATOM 1394 N N . SER A 1 183 ? 33.674 -15.129 4.921 1.00 60.56 183 SER A N 1
ATOM 1395 C CA . SER A 1 183 ? 33.310 -13.915 5.686 1.00 60.56 183 SER A CA 1
ATOM 1396 C C . SER A 1 183 ? 32.483 -12.881 4.909 1.00 60.56 183 SER A C 1
ATOM 1398 O O . SER A 1 183 ? 31.960 -11.933 5.491 1.00 60.56 183 SER A O 1
ATOM 1400 N N . THR A 1 184 ? 32.370 -13.055 3.594 1.00 58.66 184 THR A N 1
ATOM 1401 C CA . THR A 1 184 ? 31.557 -12.240 2.694 1.00 58.66 184 THR A CA 1
ATOM 1402 C C . THR A 1 184 ? 30.175 -12.826 2.422 1.00 58.66 184 THR A C 1
ATOM 1404 O O . THR A 1 184 ? 29.362 -12.120 1.838 1.00 58.66 184 THR A O 1
ATOM 1407 N N . ALA A 1 185 ? 29.891 -14.071 2.818 1.00 55.94 185 ALA A N 1
ATOM 1408 C CA . ALA A 1 185 ? 28.610 -14.732 2.591 1.00 55.94 185 ALA A CA 1
ATOM 1409 C C . ALA A 1 185 ? 27.504 -14.176 3.499 1.00 55.94 185 ALA A C 1
ATOM 1411 O O . ALA A 1 185 ? 27.735 -13.813 4.653 1.00 55.94 185 ALA A O 1
ATOM 1412 N N . GLY A 1 186 ? 26.274 -14.161 2.983 1.00 65.94 186 GLY A N 1
ATOM 1413 C CA . GLY A 1 186 ? 25.088 -13.742 3.731 1.00 65.94 186 GLY A CA 1
ATOM 1414 C C . GLY A 1 186 ? 24.546 -12.366 3.338 1.00 65.94 186 GLY A C 1
ATOM 1415 O O . GLY A 1 186 ? 24.750 -11.879 2.225 1.00 65.94 186 GLY A O 1
ATOM 1416 N N . ILE A 1 187 ? 23.764 -11.767 4.238 1.00 67.00 187 ILE A N 1
ATOM 1417 C CA . ILE A 1 187 ? 23.086 -10.486 4.008 1.00 67.00 187 ILE A CA 1
ATOM 1418 C C . ILE A 1 187 ? 23.812 -9.417 4.816 1.00 67.00 187 ILE A C 1
ATOM 1420 O O . ILE A 1 187 ? 23.769 -9.434 6.045 1.00 67.00 187 ILE A O 1
ATOM 1424 N N . VAL A 1 188 ? 24.472 -8.489 4.125 1.00 63.78 188 VAL A N 1
ATOM 1425 C CA . VAL A 1 188 ? 25.322 -7.473 4.752 1.00 63.78 188 VAL A CA 1
ATOM 1426 C C . VAL A 1 188 ? 24.895 -6.087 4.295 1.00 63.78 188 VAL A C 1
ATOM 1428 O O . VAL A 1 188 ? 25.100 -5.707 3.149 1.00 63.78 188 VAL A O 1
ATOM 1431 N N . THR A 1 189 ? 24.356 -5.277 5.195 1.00 53.44 189 THR A N 1
ATOM 1432 C CA . THR A 1 189 ? 24.155 -3.856 4.900 1.00 53.44 189 THR A CA 1
ATOM 1433 C C . THR A 1 189 ? 25.358 -3.085 5.416 1.00 53.44 189 THR A C 1
ATOM 1435 O O . THR A 1 189 ? 25.560 -3.009 6.631 1.00 53.44 189 THR A O 1
ATOM 1438 N N . LEU A 1 190 ? 26.162 -2.518 4.518 1.00 58.28 190 LEU A N 1
ATOM 1439 C CA . LEU A 1 190 ? 27.232 -1.614 4.920 1.00 58.28 190 LEU A CA 1
ATOM 1440 C C . LEU A 1 190 ? 26.780 -0.172 4.807 1.00 58.28 190 LEU A C 1
ATOM 1442 O O . LEU A 1 190 ? 26.228 0.254 3.792 1.00 58.28 190 LEU A O 1
ATOM 1446 N N . GLN A 1 191 ? 27.068 0.570 5.865 1.00 46.97 191 GLN A N 1
ATOM 1447 C CA . GLN A 1 191 ? 26.892 2.004 5.932 1.00 46.97 191 GLN A CA 1
ATOM 1448 C C . GLN A 1 191 ? 28.174 2.606 6.499 1.00 46.97 191 GLN A C 1
ATOM 1450 O O . GLN A 1 191 ? 28.695 2.129 7.510 1.00 46.97 191 GLN A O 1
ATOM 1455 N N . CYS A 1 192 ? 28.671 3.678 5.887 1.00 49.34 192 CYS A N 1
ATOM 1456 C CA . CYS A 1 192 ? 29.569 4.583 6.590 1.00 49.34 192 CYS A CA 1
ATOM 1457 C C . CYS A 1 192 ? 28.731 5.345 7.634 1.00 49.34 192 CYS A C 1
ATOM 1459 O O . CYS A 1 192 ? 28.137 6.368 7.315 1.00 49.34 192 CYS A O 1
ATOM 1461 N N . GLY A 1 193 ? 28.640 4.818 8.863 1.00 43.69 193 GLY A N 1
ATOM 1462 C CA . GLY A 1 193 ? 28.074 5.513 10.031 1.00 43.69 193 GLY A CA 1
ATOM 1463 C C . GLY A 1 193 ? 26.704 5.013 10.531 1.00 43.69 193 GLY A C 1
ATOM 1464 O O . GLY A 1 193 ? 25.716 5.058 9.809 1.00 43.69 193 GLY A O 1
ATOM 1465 N N . CYS A 1 194 ? 26.698 4.570 11.798 1.00 47.06 194 CYS A N 1
ATOM 1466 C CA . CYS A 1 194 ? 25.611 4.306 12.764 1.00 47.06 194 CYS A CA 1
ATOM 1467 C C . CYS A 1 194 ? 24.260 3.711 12.281 1.00 47.06 194 CYS A C 1
ATOM 1469 O O . CYS A 1 194 ? 23.402 4.421 11.765 1.00 47.06 194 CYS A O 1
ATOM 1471 N N . GLY A 1 195 ? 24.034 2.430 12.622 1.00 40.56 195 GLY A N 1
ATOM 1472 C CA . GLY A 1 195 ? 22.710 1.831 12.862 1.00 40.56 195 GLY A CA 1
ATOM 1473 C C . GLY A 1 195 ? 22.009 1.169 11.667 1.00 40.56 195 GLY A C 1
ATOM 1474 O O . GLY A 1 195 ? 21.191 1.794 11.003 1.00 40.56 195 GLY A O 1
ATOM 1475 N N . THR A 1 196 ? 22.232 -0.133 11.459 1.00 45.78 196 THR A N 1
ATOM 1476 C CA . THR A 1 196 ? 21.499 -0.947 10.467 1.00 45.78 196 THR A CA 1
ATOM 1477 C C . THR A 1 196 ? 20.359 -1.728 11.129 1.00 45.78 196 THR A C 1
ATOM 1479 O O . THR A 1 196 ? 20.583 -2.441 12.103 1.00 45.78 196 THR A O 1
ATOM 1482 N N . THR A 1 197 ? 19.148 -1.679 10.558 1.00 41.41 197 THR A N 1
ATOM 1483 C CA . THR A 1 197 ? 18.037 -2.587 10.910 1.00 41.41 197 THR A CA 1
ATOM 1484 C C . THR A 1 197 ? 17.820 -3.610 9.788 1.00 41.41 197 THR A C 1
ATOM 1486 O O . THR A 1 197 ? 17.308 -3.264 8.727 1.00 41.41 197 THR A O 1
ATOM 1489 N N . LEU A 1 198 ? 18.17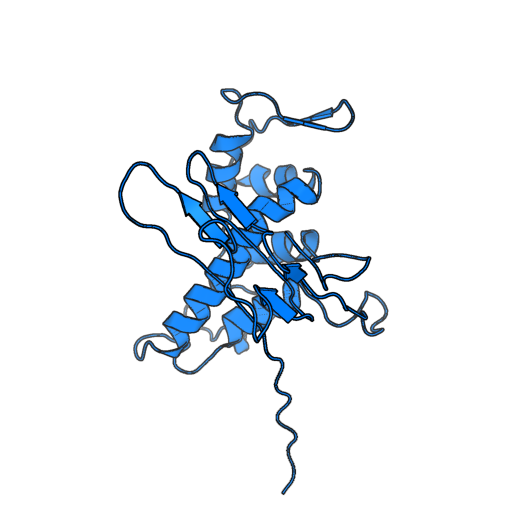1 -4.879 10.017 1.00 44.16 198 LEU A N 1
ATOM 1490 C CA . LEU A 1 198 ? 17.781 -5.997 9.149 1.00 44.16 198 LEU A CA 1
ATOM 1491 C C . LEU A 1 198 ? 16.355 -6.435 9.518 1.00 44.16 198 LEU A C 1
ATOM 1493 O O . LEU A 1 198 ? 16.113 -6.847 10.650 1.00 44.16 198 LEU A O 1
ATOM 1497 N N . ARG A 1 199 ? 15.399 -6.351 8.583 1.00 47.06 199 ARG A N 1
ATOM 1498 C CA . ARG A 1 199 ? 14.033 -6.871 8.782 1.00 47.06 199 ARG A CA 1
ATOM 1499 C C . ARG A 1 199 ? 13.798 -8.109 7.926 1.00 47.06 199 ARG A C 1
ATOM 1501 O O . ARG A 1 199 ? 13.730 -8.020 6.703 1.00 47.06 199 ARG A O 1
ATOM 1508 N N . LEU A 1 200 ? 13.634 -9.248 8.592 1.00 42.62 200 LEU A N 1
ATOM 1509 C CA . LEU A 1 200 ? 13.177 -10.508 8.014 1.00 42.62 200 LEU A CA 1
ATOM 1510 C C . LEU A 1 200 ? 11.782 -10.791 8.581 1.00 42.62 200 LEU A C 1
ATOM 1512 O O . LEU A 1 200 ? 11.630 -10.902 9.794 1.00 42.62 200 LEU A O 1
ATOM 1516 N N . THR A 1 201 ? 10.767 -10.897 7.724 1.00 40.81 201 THR A N 1
ATOM 1517 C CA . THR A 1 201 ? 9.390 -11.191 8.155 1.00 40.81 201 THR A CA 1
ATOM 1518 C C . THR A 1 201 ? 8.910 -12.471 7.480 1.00 40.81 201 THR A C 1
ATOM 1520 O O . THR A 1 201 ? 8.788 -12.514 6.256 1.00 40.81 201 THR A O 1
ATOM 1523 N N . LYS A 1 202 ? 8.621 -13.502 8.282 1.00 38.31 202 LYS A N 1
ATOM 1524 C CA . LYS A 1 202 ? 7.957 -14.745 7.866 1.00 38.31 202 LYS A CA 1
ATOM 1525 C C . LYS A 1 202 ? 6.520 -14.709 8.388 1.00 38.31 202 LYS A C 1
ATOM 1527 O O . LYS A 1 202 ? 6.322 -14.595 9.592 1.00 38.31 202 LYS A O 1
ATOM 1532 N N . SER A 1 203 ? 5.533 -14.776 7.496 1.00 36.94 203 SER A N 1
ATOM 1533 C CA . SER A 1 203 ? 4.124 -14.940 7.876 1.00 36.94 203 SER A CA 1
ATOM 1534 C C . SER A 1 203 ? 3.821 -16.435 7.975 1.00 36.94 203 SER A C 1
ATOM 1536 O O . SER A 1 203 ? 4.143 -17.180 7.050 1.00 36.94 203 SER A O 1
ATOM 1538 N N . ARG A 1 204 ? 3.254 -16.893 9.095 1.00 37.81 204 ARG A N 1
ATOM 1539 C CA . ARG A 1 204 ? 2.751 -18.262 9.254 1.00 37.81 204 ARG A CA 1
ATOM 1540 C C . ARG A 1 204 ? 1.234 -18.172 9.402 1.00 37.81 204 ARG A C 1
ATOM 1542 O O . ARG A 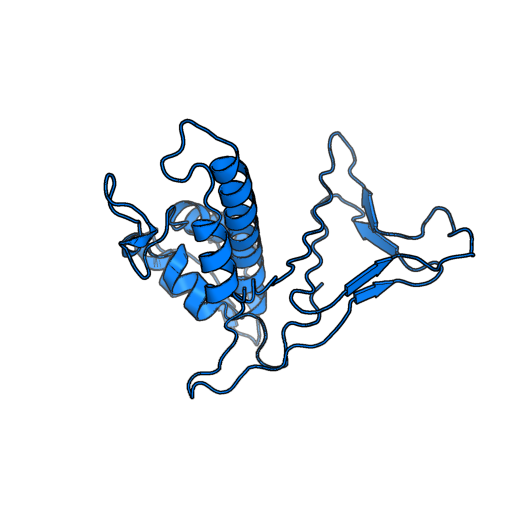1 204 ? 0.752 -17.580 10.361 1.00 37.81 204 ARG A O 1
ATOM 1549 N N . ASN A 1 205 ? 0.499 -18.717 8.436 1.00 36.41 205 ASN A N 1
ATOM 1550 C CA . ASN A 1 205 ? -0.958 -18.768 8.476 1.00 36.41 205 ASN A CA 1
ATOM 1551 C C . ASN A 1 205 ? -1.371 -20.019 9.272 1.00 36.41 205 ASN A C 1
ATOM 1553 O O . ASN A 1 205 ? -1.523 -21.099 8.704 1.00 36.41 205 ASN A O 1
ATOM 1557 N N . GLU A 1 206 ? -1.434 -19.918 10.601 1.00 40.12 206 GLU A N 1
ATOM 1558 C CA . GLU A 1 206 ? -1.936 -21.009 11.445 1.00 40.12 206 GLU A CA 1
ATOM 1559 C C . GLU A 1 206 ? -3.469 -20.949 11.463 1.00 40.12 206 GLU A C 1
ATOM 1561 O O . GLU A 1 206 ? -4.076 -20.107 12.125 1.00 40.12 206 GLU A O 1
ATOM 1566 N N . ARG A 1 207 ? -4.103 -21.849 10.699 1.00 35.22 207 ARG A N 1
ATOM 1567 C CA . ARG A 1 207 ? -5.509 -22.203 10.904 1.00 35.22 207 ARG A CA 1
ATOM 1568 C C . ARG A 1 207 ? -5.606 -22.930 12.243 1.00 35.22 207 ARG A C 1
ATOM 1570 O O . ARG A 1 207 ? -5.136 -24.058 12.357 1.00 35.22 207 ARG A O 1
ATOM 1577 N N . ALA A 1 208 ? -6.211 -22.287 13.235 1.00 35.78 208 ALA A N 1
ATOM 1578 C CA . ALA A 1 208 ? -6.742 -22.989 14.391 1.00 35.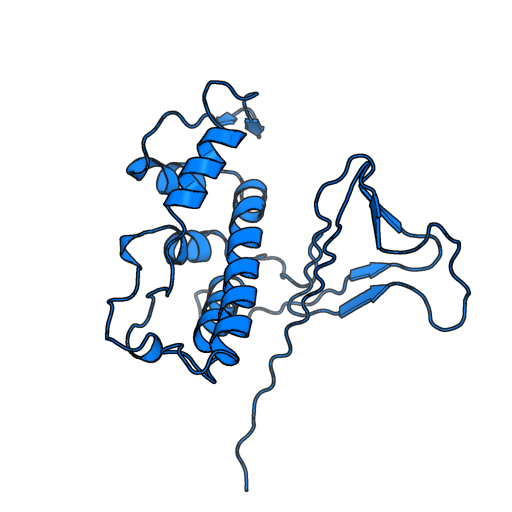78 208 ALA A CA 1
ATOM 1579 C C . ALA A 1 208 ? -7.978 -23.771 13.926 1.00 35.78 208 ALA A C 1
ATOM 1581 O O . ALA A 1 208 ? -9.038 -23.190 13.692 1.00 35.78 208 ALA A O 1
ATOM 1582 N N . ASP A 1 209 ? -7.798 -25.071 13.715 1.00 36.59 209 ASP A N 1
ATOM 1583 C CA . ASP A 1 209 ? -8.897 -26.022 13.619 1.00 36.59 209 ASP A CA 1
ATOM 1584 C C . ASP A 1 209 ? -9.532 -26.154 15.010 1.00 36.59 209 ASP A C 1
ATOM 1586 O O . ASP A 1 209 ? -8.851 -26.429 16.002 1.00 36.59 209 ASP A O 1
ATOM 1590 N N . GLN A 1 210 ? -10.830 -25.874 15.078 1.00 37.25 210 GLN A N 1
ATOM 1591 C CA . GLN A 1 210 ? -11.664 -26.165 16.230 1.00 37.25 210 GLN A CA 1
ATOM 1592 C C . GLN A 1 210 ? -12.092 -27.630 16.149 1.00 37.25 210 GLN A C 1
ATOM 1594 O O . GLN A 1 210 ? -12.910 -27.981 15.305 1.00 37.25 210 GLN A O 1
ATOM 1599 N N . SER A 1 211 ? -11.607 -28.471 17.060 1.00 32.53 211 SER A N 1
ATOM 1600 C CA . SER A 1 211 ? -12.342 -29.654 17.537 1.00 32.53 211 SER A CA 1
ATOM 1601 C C . SER A 1 211 ? -11.610 -30.324 18.704 1.00 32.53 211 SER A C 1
ATOM 1603 O O . SER A 1 211 ? -10.594 -30.985 18.514 1.00 32.53 211 SER A O 1
ATOM 1605 N N . PHE A 1 212 ? -12.083 -30.084 19.929 1.00 35.78 212 PHE A N 1
ATOM 1606 C CA . PHE A 1 212 ? -12.813 -31.031 20.790 1.00 35.78 212 PHE A CA 1
ATOM 1607 C C . PHE A 1 212 ? -13.183 -30.339 22.107 1.00 35.78 212 PHE A C 1
ATOM 1609 O O . PHE A 1 212 ? -12.322 -29.620 22.662 1.00 35.78 212 PHE A O 1
#

Organism: NCBI:txid1274631

pLDDT: mean 80.62, std 17.72, range [32.53, 98.0]

Solvent-accessible surface area (backbone atoms only — not comparable to full-atom values): 12770 Å² total; per-residue (Å²): 95,76,31,13,48,33,98,83,42,65,38,56,68,62,34,44,60,40,37,37,33,64,88,25,42,52,60,86,95,55,63,70,89,82,36,84,76,43,25,98,61,49,41,38,67,61,46,34,55,51,41,50,72,55,23,14,87,91,36,74,74,45,69,57,95,91,41,76,47,71,49,85,72,56,70,88,43,36,59,66,55,50,72,69,45,59,68,74,62,44,46,59,58,51,50,53,52,49,51,48,40,42,51,47,18,58,49,31,29,74,29,84,88,39,100,41,44,78,36,55,59,64,27,50,52,50,46,46,46,31,57,51,60,45,48,100,84,67,50,73,55,77,40,61,35,58,44,76,40,57,64,71,43,58,50,72,32,91,81,35,74,86,78,57,64,42,27,69,50,35,50,80,45,78,58,57,95,92,60,88,64,52,97,70,35,43,82,46,74,40,58,98,70,86,88,85,83,87,67,83,74,81,70,77,90,79,79,82,79,90,83,133